Protein AF-0000000081008143 (afdb_homodimer)

pLDDT: mean 88.1, std 19.03, range [28.97, 98.81]

InterPro domains:
  IPR002902 Gnk2-homologous domain [PF01657] (38-130)
  IPR002902 Gnk2-homologous domain [PS51473] (28-132)
  IPR038408 Gnk2-homologous domain superfamily [G3DSA:3.30.430.20] (27-132)
  IPR051378 Cell-to-cell trafficking and antifungal protein [PTHR32080] (8-132)

Organism: Clitoria ternatea (NCBI:txid43366)

Structure (mmCIF, N/CA/C/O backbone):
data_AF-0000000081008143-model_v1
#
loop_
_entity.id
_entity.type
_entity.pdbx_description
1 polymer 'Gnk2-homologous domain-containing protein'
#
loop_
_atom_site.group_PDB
_atom_site.id
_atom_site.type_symbol
_atom_site.label_atom_id
_atom_site.label_alt_id
_atom_site.label_comp_id
_atom_site.label_asym_id
_atom_site.label_entity_id
_atom_site.label_seq_id
_atom_site.pdbx_PDB_ins_code
_atom_site.Cartn_x
_atom_site.Cartn_y
_atom_site.Cartn_z
_atom_site.occupancy
_atom_site.B_iso_or_equiv
_atom_site.auth_seq_id
_atom_site.auth_comp_id
_atom_site.auth_asym_id
_atom_site.auth_atom_id
_atom_site.pdbx_PDB_model_num
ATOM 1 N N . MET A 1 1 ? -28.672 -81.188 -9.961 1 29.55 1 MET A N 1
ATOM 2 C CA . MET A 1 1 ? -28.109 -80.375 -11.039 1 29.55 1 MET A CA 1
ATOM 3 C C . MET A 1 1 ? -28.375 -78.875 -10.781 1 29.55 1 MET A C 1
ATOM 5 O O . MET A 1 1 ? -29.391 -78.312 -11.234 1 29.55 1 MET A O 1
ATOM 9 N N . GLY A 1 2 ? -28.406 -78.438 -9.484 1 39.06 2 GLY A N 1
ATOM 10 C CA . GLY A 1 2 ? -28.656 -77.188 -8.805 1 39.06 2 GLY A CA 1
ATOM 11 C C . GLY A 1 2 ? -27.719 -76.062 -9.25 1 39.06 2 GLY A C 1
ATOM 12 O O . GLY A 1 2 ? -26.531 -76.125 -8.922 1 39.06 2 GLY A O 1
ATOM 13 N N . ILE A 1 3 ? -28.016 -75.562 -10.484 1 38.41 3 ILE A N 1
ATOM 14 C CA . ILE A 1 3 ? -27.297 -74.5 -11.227 1 38.41 3 ILE A CA 1
ATOM 15 C C . ILE A 1 3 ? -27.016 -73.312 -10.328 1 38.41 3 ILE A C 1
ATOM 17 O O . ILE A 1 3 ? -27.625 -73.188 -9.258 1 38.41 3 ILE A O 1
ATOM 21 N N . SER A 1 4 ? -26.891 -72 -11.016 1 41.66 4 SER A N 1
ATOM 22 C CA . SER A 1 4 ? -26.047 -70.875 -11.391 1 41.66 4 SER A CA 1
ATOM 23 C C . SER A 1 4 ? -26.391 -69.625 -10.602 1 41.66 4 SER A C 1
ATOM 25 O O . SER A 1 4 ? -27 -68.688 -11.141 1 41.66 4 SER A O 1
ATOM 27 N N . SER A 1 5 ? -27.156 -69.875 -9.492 1 51.81 5 SER A N 1
ATOM 28 C CA . SER A 1 5 ? -27.641 -68.562 -8.953 1 51.81 5 SER A CA 1
ATOM 29 C C . SER A 1 5 ? -26.484 -67.688 -8.547 1 51.81 5 SER A C 1
ATOM 31 O O . SER A 1 5 ? -26.688 -66.688 -7.898 1 51.81 5 SER A O 1
ATOM 33 N N . GLU A 1 6 ? -25.234 -68.25 -8.648 1 47.44 6 GLU A N 1
ATOM 34 C CA . GLU A 1 6 ? -24.141 -67.5 -8.016 1 47.44 6 GLU A CA 1
ATOM 35 C C . GLU A 1 6 ? -23.922 -66.188 -8.695 1 47.44 6 GLU A C 1
ATOM 37 O O . GLU A 1 6 ? -23.016 -65.438 -8.32 1 47.44 6 GLU A O 1
ATOM 42 N N . ILE A 1 7 ? -24.516 -66 -9.953 1 49.41 7 ILE A N 1
ATOM 43 C CA . ILE A 1 7 ? -23.891 -64.938 -10.703 1 49.41 7 ILE A CA 1
ATOM 44 C C . ILE A 1 7 ? -24.312 -63.594 -10.109 1 49.41 7 ILE A C 1
ATOM 46 O O . ILE A 1 7 ? -23.828 -62.531 -10.539 1 49.41 7 ILE A O 1
ATOM 50 N N . ALA A 1 8 ? -25.5 -63.562 -9.391 1 50.44 8 ALA A N 1
ATOM 51 C CA . ALA A 1 8 ? -25.969 -62.188 -9.297 1 50.44 8 ALA A CA 1
ATOM 52 C C . ALA A 1 8 ? -25.109 -61.344 -8.344 1 50.44 8 ALA A C 1
ATOM 54 O O . ALA A 1 8 ? -25.5 -60.25 -7.93 1 50.44 8 ALA A O 1
ATOM 55 N N . ALA A 1 9 ? -24.266 -62.031 -7.547 1 46.94 9 ALA A N 1
ATOM 56 C CA . ALA A 1 9 ? -23.734 -61.25 -6.422 1 46.94 9 ALA A CA 1
ATOM 57 C C . ALA A 1 9 ? -22.953 -60.031 -6.902 1 46.94 9 ALA A C 1
ATOM 59 O O . ALA A 1 9 ? -23.031 -58.969 -6.309 1 46.94 9 ALA A O 1
ATOM 60 N N . THR A 1 10 ? -21.922 -60.312 -7.719 1 50.12 10 THR A N 1
ATOM 61 C CA . THR A 1 10 ? -20.719 -59.5 -7.52 1 50.12 10 THR A CA 1
ATOM 62 C C . THR A 1 10 ? -20.891 -58.125 -8.141 1 50.12 10 THR A C 1
ATOM 64 O O . THR A 1 10 ? -19.922 -57.375 -8.234 1 50.12 10 THR A O 1
ATOM 67 N N . ALA A 1 11 ? -22.031 -57.844 -8.766 1 47.59 11 ALA A N 1
ATOM 68 C CA . ALA A 1 11 ? -21.875 -56.562 -9.445 1 47.59 11 ALA A CA 1
ATOM 69 C C . ALA A 1 11 ? -21.797 -55.406 -8.445 1 47.59 11 ALA A C 1
ATOM 71 O O . ALA A 1 11 ? -22.812 -54.781 -8.117 1 47.59 11 ALA A O 1
ATOM 72 N N . ILE A 1 12 ? -21.656 -55.688 -7.176 1 52 12 ILE A N 1
ATOM 73 C CA . ILE A 1 12 ? -21.547 -54.438 -6.438 1 52 12 ILE A CA 1
ATOM 74 C C . ILE A 1 12 ? -20.438 -53.562 -7.035 1 52 12 ILE A C 1
ATOM 76 O O . ILE A 1 12 ? -19.25 -53.875 -6.867 1 52 12 ILE A O 1
ATOM 80 N N . ALA A 1 13 ? -20.406 -53.375 -8.359 1 47.81 13 ALA A N 1
ATOM 81 C CA . ALA A 1 13 ? -19.469 -52.469 -9.031 1 47.81 13 ALA A CA 1
ATOM 82 C C . ALA A 1 13 ? -19.141 -51.281 -8.164 1 47.81 13 ALA A C 1
ATOM 84 O O . ALA A 1 13 ? -20 -50.75 -7.461 1 47.81 13 ALA A O 1
ATOM 85 N N . LEU A 1 14 ? -17.828 -50.969 -7.973 1 51.44 14 LEU A N 1
ATOM 86 C CA . LEU A 1 14 ? -16.969 -49.844 -7.586 1 51.44 14 LEU A CA 1
ATOM 87 C C . LEU A 1 14 ? -17.5 -48.531 -8.102 1 51.44 14 LEU A C 1
ATOM 89 O O . LEU A 1 14 ? -17.391 -48.219 -9.297 1 51.44 14 LEU A O 1
ATOM 93 N N . LEU A 1 15 ? -18.719 -48.219 -7.77 1 51 15 LEU A N 1
ATOM 94 C CA . LEU A 1 15 ? -18.922 -46.781 -7.926 1 51 15 LEU A CA 1
ATOM 95 C C . LEU A 1 15 ? -17.688 -46 -7.453 1 51 15 LEU A C 1
ATOM 97 O O . LEU A 1 15 ? -17.484 -45.844 -6.246 1 51 15 LEU A O 1
ATOM 101 N N . CYS A 1 16 ? -16.484 -46.25 -8.117 1 49.53 16 CYS A N 1
ATOM 102 C CA . CYS A 1 16 ? -15.406 -45.281 -7.945 1 49.53 16 CYS A CA 1
ATOM 103 C C . CYS A 1 16 ? -15.953 -43.875 -7.922 1 49.53 16 CYS A C 1
ATOM 105 O O . CYS A 1 16 ? -16.453 -43.375 -8.93 1 49.53 16 CYS A O 1
ATOM 107 N N . LEU A 1 17 ? -16.547 -43.469 -6.867 1 50.06 17 LEU A N 1
ATOM 108 C CA . LEU A 1 17 ? -16.672 -42.031 -6.609 1 50.06 17 LEU A CA 1
ATOM 109 C C . LEU A 1 17 ? -15.5 -41.25 -7.203 1 50.06 17 LEU A C 1
ATOM 111 O O . LEU A 1 17 ? -14.414 -41.25 -6.621 1 50.06 17 LEU A O 1
ATOM 115 N N . TRP A 1 18 ? -15.297 -41.219 -8.5 1 52.12 18 TRP A N 1
ATOM 116 C CA . TRP A 1 18 ? -14.508 -40.125 -9.008 1 52.12 18 TRP A CA 1
ATOM 117 C C . TRP A 1 18 ? -14.789 -38.844 -8.211 1 52.12 18 TRP A C 1
ATOM 119 O O . TRP A 1 18 ? -15.766 -38.156 -8.469 1 52.12 18 TRP A O 1
ATOM 129 N N . SER A 1 19 ? -14.656 -38.875 -6.918 1 50.22 19 SER A N 1
ATOM 130 C CA . SER A 1 19 ? -14.578 -37.562 -6.289 1 50.22 19 SER A CA 1
ATOM 131 C C . SER A 1 19 ? -13.664 -36.656 -7.07 1 50.22 19 SER A C 1
ATOM 133 O O . SER A 1 19 ? -12.438 -36.75 -6.969 1 50.22 19 SER A O 1
ATOM 135 N N . GLY A 1 20 ? -13.961 -36.312 -8.266 1 47.75 20 GLY A N 1
ATOM 136 C CA . GLY A 1 20 ? -13.242 -35.156 -8.789 1 47.75 20 GLY A CA 1
ATOM 137 C C . GLY A 1 20 ? -12.828 -34.188 -7.715 1 47.75 20 GLY A C 1
ATOM 138 O O . GLY A 1 20 ? -13.672 -33.531 -7.09 1 47.75 20 GLY A O 1
ATOM 139 N N . VAL A 1 21 ? -11.844 -34.438 -6.934 1 49.88 21 VAL A N 1
ATOM 140 C CA . VAL A 1 21 ? -11.258 -33.281 -6.262 1 49.88 21 VAL A CA 1
ATOM 141 C C . VAL A 1 21 ? -11.375 -32.031 -7.156 1 49.88 21 VAL A C 1
ATOM 143 O O . VAL A 1 21 ? -10.773 -31.984 -8.227 1 49.88 21 VAL A O 1
ATOM 146 N N . ALA A 1 22 ? -12.531 -31.469 -7.398 1 48.94 22 ALA A N 1
ATOM 147 C CA . ALA A 1 22 ? -12.602 -30.172 -8.055 1 48.94 22 ALA A CA 1
ATOM 148 C C . ALA A 1 22 ? -11.383 -29.312 -7.699 1 48.94 22 ALA A C 1
ATOM 150 O O . ALA A 1 22 ? -11.172 -28.984 -6.531 1 48.94 22 ALA A O 1
ATOM 151 N N . ASP A 1 23 ? -10.18 -29.531 -8.234 1 55.72 23 ASP A N 1
ATOM 152 C CA . ASP A 1 23 ? -9.055 -28.609 -8.094 1 55.72 23 ASP A CA 1
ATOM 153 C C . ASP A 1 23 ? -9.539 -27.156 -8.086 1 55.72 23 ASP A C 1
ATOM 155 O O . ASP A 1 23 ? -9.961 -26.641 -9.125 1 55.72 23 ASP A O 1
ATOM 159 N N . SER A 1 24 ? -10.141 -26.703 -7.023 1 67.06 24 SER A N 1
ATOM 160 C CA . SER A 1 24 ? -10.617 -25.328 -6.941 1 67.06 24 SER A CA 1
ATOM 161 C C . SER A 1 24 ? -9.57 -24.344 -7.441 1 67.06 24 SER A C 1
ATOM 163 O O . SER A 1 24 ? -8.422 -24.359 -6.984 1 67.06 24 SER A O 1
ATOM 165 N N . VAL A 1 25 ? -9.633 -23.875 -8.734 1 88.38 25 VAL A N 1
ATOM 166 C CA . VAL A 1 25 ? -8.828 -22.797 -9.32 1 88.38 25 VAL A CA 1
ATOM 167 C C . VAL A 1 25 ? -8.867 -21.578 -8.406 1 88.38 25 VAL A C 1
ATOM 169 O O . VAL A 1 25 ? -9.938 -21.172 -7.945 1 88.38 25 VAL A O 1
ATOM 172 N N . PRO A 1 26 ? -7.617 -21.141 -8.039 1 94.88 26 PRO A N 1
ATOM 173 C CA . PRO A 1 26 ? -7.625 -19.953 -7.176 1 94.88 26 PRO A CA 1
ATOM 174 C C . PRO A 1 26 ? -8.352 -18.766 -7.809 1 94.88 26 PRO A C 1
ATOM 176 O O . PRO A 1 26 ? -8.336 -18.609 -9.031 1 94.88 26 PRO A O 1
ATOM 179 N N . ASN A 1 27 ? -9.086 -17.969 -7.012 1 97 27 ASN A N 1
ATOM 180 C CA . ASN A 1 27 ? -9.719 -16.719 -7.449 1 97 27 ASN A CA 1
ATOM 181 C C . ASN A 1 27 ? -8.695 -15.617 -7.648 1 97 27 ASN A C 1
ATOM 183 O O . ASN A 1 27 ? -8.188 -15.047 -6.676 1 97 27 ASN A O 1
ATOM 187 N N . THR A 1 28 ? -8.391 -15.273 -8.938 1 97.25 28 THR A N 1
ATOM 188 C CA . THR A 1 28 ? -7.344 -14.312 -9.25 1 97.25 28 THR A CA 1
ATOM 189 C C . THR A 1 28 ? -7.945 -12.969 -9.664 1 97.25 28 THR A C 1
ATOM 191 O O . THR A 1 28 ? -7.32 -12.203 -10.398 1 97.25 28 THR A O 1
ATOM 194 N N . LYS A 1 29 ? -9.18 -12.773 -9.188 1 96.25 29 LYS A N 1
ATOM 195 C CA . LYS A 1 29 ? -9.758 -11.445 -9.414 1 96.25 29 LYS A CA 1
ATOM 196 C C . LYS A 1 29 ? -8.898 -10.359 -8.781 1 96.25 29 LYS A C 1
ATOM 198 O O . LYS A 1 29 ? -8.578 -10.43 -7.59 1 96.25 29 LYS A O 1
ATOM 203 N N . ILE A 1 30 ? -8.594 -9.359 -9.609 1 95.81 30 ILE A N 1
ATOM 204 C CA . ILE A 1 30 ? -7.75 -8.273 -9.141 1 95.81 30 ILE A CA 1
ATOM 205 C C . ILE A 1 30 ? -8.562 -7.336 -8.242 1 95.81 30 ILE A C 1
ATOM 207 O O . ILE A 1 30 ? -9.633 -6.863 -8.641 1 95.81 30 ILE A O 1
ATOM 211 N N . THR A 1 31 ? -8.086 -7.098 -7.059 1 95.5 31 THR A N 1
ATOM 212 C CA . THR A 1 31 ? -8.711 -6.152 -6.141 1 95.5 31 THR A CA 1
ATOM 213 C C . THR A 1 31 ? -8.039 -4.785 -6.227 1 95.5 31 THR A C 1
ATOM 215 O O . THR A 1 31 ? -8.711 -3.768 -6.398 1 95.5 31 THR A O 1
ATOM 218 N N . THR A 1 32 ? -6.766 -4.734 -6.102 1 96.19 32 THR A N 1
ATOM 219 C CA . THR A 1 32 ? -6.051 -3.465 -6.16 1 96.19 32 THR A CA 1
ATOM 220 C C . THR A 1 32 ? -4.613 -3.672 -6.625 1 96.19 32 THR A C 1
ATOM 222 O O . THR A 1 32 ? -4.008 -4.711 -6.352 1 96.19 32 THR A O 1
ATOM 225 N N . VAL A 1 33 ? -4.109 -2.701 -7.418 1 98.25 33 VAL A N 1
ATOM 226 C CA . VAL A 1 33 ? -2.695 -2.602 -7.758 1 98.25 33 VAL A CA 1
ATOM 227 C C . VAL A 1 33 ? -2.186 -1.197 -7.441 1 98.25 33 VAL A C 1
ATOM 229 O O . VAL A 1 33 ? -2.768 -0.205 -7.887 1 98.25 33 VAL A O 1
ATOM 232 N N . LEU A 1 34 ? -1.177 -1.136 -6.648 1 98.44 34 LEU A N 1
ATOM 233 C CA . LEU A 1 34 ? -0.55 0.121 -6.25 1 98.44 34 LEU A CA 1
ATOM 234 C C . LEU A 1 34 ? 0.886 0.196 -6.758 1 98.44 34 LEU A C 1
ATOM 236 O O . LEU A 1 34 ? 1.657 -0.752 -6.594 1 98.44 34 LEU A O 1
ATOM 240 N N . CYS A 1 35 ? 1.228 1.368 -7.344 1 98.81 35 CYS A N 1
ATOM 241 C CA . CYS A 1 35 ? 2.578 1.592 -7.848 1 98.81 35 CYS A CA 1
ATOM 242 C C . CYS A 1 35 ? 3.264 2.723 -7.09 1 98.81 35 CYS A C 1
ATOM 244 O O . CYS A 1 35 ? 2.684 3.795 -6.91 1 98.81 35 CYS A O 1
ATOM 246 N N . ASN A 1 36 ? 4.445 2.396 -6.648 1 98.56 36 ASN A N 1
ATOM 247 C CA . ASN A 1 36 ? 5.281 3.488 -6.16 1 98.56 36 ASN A CA 1
ATOM 248 C C . ASN A 1 36 ? 5.594 4.496 -7.266 1 98.56 36 ASN A C 1
ATOM 250 O O . ASN A 1 36 ? 5.848 4.109 -8.406 1 98.56 36 ASN A O 1
ATOM 254 N N . VAL A 1 37 ? 5.648 5.742 -6.879 1 97.62 37 VAL A N 1
ATOM 255 C CA . VAL A 1 37 ? 5.875 6.766 -7.895 1 97.62 37 VAL A CA 1
ATOM 256 C C . VAL A 1 37 ? 7.348 6.762 -8.305 1 97.62 37 VAL A C 1
ATOM 258 O O . VAL A 1 37 ? 7.691 7.242 -9.391 1 97.62 37 VAL A O 1
ATOM 261 N N . GLY A 1 38 ? 8.219 6.297 -7.434 1 96.75 38 GLY A N 1
ATOM 262 C CA . GLY A 1 38 ? 9.633 6.203 -7.762 1 96.75 38 GLY A CA 1
ATOM 263 C C . GLY A 1 38 ? 9.938 5.184 -8.844 1 96.75 38 GLY A C 1
ATOM 264 O O . GLY A 1 38 ? 9.289 4.137 -8.906 1 96.75 38 GLY A O 1
ATOM 265 N N . ILE A 1 39 ? 10.977 5.508 -9.727 1 97.12 39 ILE A N 1
ATOM 266 C CA . ILE A 1 39 ? 11.359 4.637 -10.836 1 97.12 39 ILE A CA 1
ATOM 267 C C . ILE A 1 39 ? 12.828 4.254 -10.711 1 97.12 39 ILE A C 1
ATOM 269 O O . ILE A 1 39 ? 13.641 5.039 -10.211 1 97.12 39 ILE A O 1
ATOM 273 N N . TYR A 1 40 ? 13.094 3.049 -11.117 1 96.5 40 TYR A N 1
ATOM 274 C CA . TYR A 1 40 ? 14.492 2.684 -11.305 1 96.5 40 TYR A CA 1
ATOM 275 C C . TYR A 1 40 ? 14.836 2.584 -12.789 1 96.5 40 TYR A C 1
ATOM 277 O O . TYR A 1 40 ? 13.961 2.316 -13.617 1 96.5 40 TYR A O 1
ATOM 285 N N . THR A 1 41 ? 16.078 2.846 -13.047 1 94.62 41 THR A N 1
ATOM 286 C CA . THR A 1 41 ? 16.484 2.914 -14.445 1 94.62 41 THR A CA 1
ATOM 287 C C . THR A 1 41 ? 17.219 1.644 -14.859 1 94.62 41 THR A C 1
ATOM 289 O O . THR A 1 41 ? 17.609 0.84 -14.008 1 94.62 41 THR A O 1
ATOM 292 N N . SER A 1 42 ? 17.297 1.443 -16.203 1 91 42 SER A N 1
ATOM 293 C CA . SER A 1 42 ? 18.047 0.314 -16.75 1 91 42 SER A CA 1
ATOM 294 C C . SER A 1 42 ? 19.453 0.257 -16.156 1 91 42 SER A C 1
ATOM 296 O O . SER A 1 42 ? 20.125 1.285 -16.047 1 91 42 SER A O 1
ATOM 298 N N . GLY A 1 43 ? 19.922 -0.86 -15.805 1 92.12 43 GLY A N 1
ATOM 299 C CA . GLY A 1 43 ? 21.25 -1.037 -15.25 1 92.12 43 GLY A CA 1
ATOM 300 C C . GLY A 1 43 ? 21.312 -0.789 -13.758 1 92.12 43 GLY A C 1
ATOM 301 O O . GLY A 1 43 ? 22.344 -1.021 -13.125 1 92.12 43 GLY A O 1
ATOM 302 N N . ASP A 1 44 ? 20.234 -0.306 -13.188 1 95.56 44 ASP A N 1
ATOM 303 C CA . ASP A 1 44 ? 20.172 -0.082 -11.742 1 95.56 44 ASP A CA 1
ATOM 304 C C . ASP A 1 44 ? 20.297 -1.395 -10.977 1 95.56 44 ASP A C 1
ATOM 306 O O . ASP A 1 44 ? 19.578 -2.355 -11.242 1 95.56 44 ASP A O 1
ATOM 310 N N . PRO A 1 45 ? 21.219 -1.444 -10 1 96.44 45 PRO A N 1
ATOM 311 C CA . PRO A 1 45 ? 21.391 -2.676 -9.227 1 96.44 45 PRO A CA 1
ATOM 312 C C . PRO A 1 45 ? 20.125 -3.115 -8.516 1 96.44 45 PRO A C 1
ATOM 314 O O . PRO A 1 45 ? 19.953 -4.297 -8.203 1 96.44 45 PRO A O 1
ATOM 317 N N . PHE A 1 46 ? 19.266 -2.223 -8.336 1 97.94 46 PHE A N 1
ATOM 318 C CA . PHE A 1 46 ? 18 -2.553 -7.691 1 97.94 46 PHE A CA 1
ATOM 319 C C . PHE A 1 46 ? 17.25 -3.605 -8.492 1 97.94 46 PHE A C 1
ATOM 321 O O . PHE A 1 46 ? 16.578 -4.473 -7.918 1 97.94 46 PHE A O 1
ATOM 328 N N . ALA A 1 47 ? 17.344 -3.586 -9.742 1 97.31 47 ALA A N 1
ATOM 329 C CA . ALA A 1 47 ? 16.625 -4.52 -10.609 1 97.31 47 ALA A CA 1
ATOM 330 C C . ALA A 1 47 ? 17.031 -5.961 -10.312 1 97.31 47 ALA A C 1
ATOM 332 O O . ALA A 1 47 ? 16.188 -6.863 -10.344 1 97.31 47 ALA A O 1
ATOM 333 N N . VAL A 1 48 ? 18.281 -6.164 -10.023 1 96.69 48 VAL A N 1
ATOM 334 C CA . VAL A 1 48 ? 18.766 -7.496 -9.688 1 96.69 48 VAL A CA 1
ATOM 335 C C . VAL A 1 48 ? 18.188 -7.945 -8.352 1 96.69 48 VAL A C 1
ATOM 337 O O . VAL A 1 48 ? 17.703 -9.07 -8.227 1 96.69 48 VAL A O 1
ATOM 340 N N . SER A 1 49 ? 18.172 -7.066 -7.383 1 98.19 49 SER A N 1
ATOM 341 C CA . SER A 1 49 ? 17.609 -7.348 -6.066 1 98.19 49 SER A CA 1
ATOM 342 C C . SER A 1 49 ? 16.109 -7.652 -6.168 1 98.19 49 SER A C 1
ATOM 344 O O . SER A 1 49 ? 15.617 -8.578 -5.523 1 98.19 49 SER A O 1
ATOM 346 N N . LEU A 1 50 ? 15.469 -6.895 -6.98 1 98.38 50 LEU A N 1
ATOM 347 C CA . LEU A 1 50 ? 14.039 -7.066 -7.184 1 98.38 50 LEU A CA 1
ATOM 348 C C . LEU A 1 50 ? 13.727 -8.438 -7.773 1 98.38 50 LEU A C 1
ATOM 350 O O . LEU A 1 50 ? 12.828 -9.133 -7.305 1 98.38 50 LEU A O 1
ATOM 354 N N . SER A 1 51 ? 14.438 -8.844 -8.797 1 97.25 51 SER A N 1
ATOM 355 C CA . SER A 1 51 ? 14.234 -10.148 -9.422 1 97.25 51 SER A CA 1
ATOM 356 C C . SER A 1 51 ? 14.406 -11.273 -8.406 1 97.25 51 SER A C 1
ATOM 358 O O . SER A 1 51 ? 13.625 -12.227 -8.391 1 97.25 51 SER A O 1
ATOM 360 N N . TYR A 1 52 ? 15.398 -11.125 -7.598 1 97.69 52 TYR A N 1
ATOM 361 C CA . TYR A 1 52 ? 15.648 -12.125 -6.566 1 97.69 52 TYR A CA 1
ATOM 362 C C . TYR A 1 52 ? 14.469 -12.234 -5.609 1 97.69 52 TYR A C 1
ATOM 364 O O . TYR A 1 52 ? 13.938 -13.32 -5.383 1 97.69 52 TYR A O 1
ATOM 372 N N . VAL A 1 53 ? 14.016 -11.125 -5.023 1 98.62 53 VAL A N 1
ATOM 373 C CA . VAL A 1 53 ? 13 -11.094 -3.98 1 98.62 53 VAL A CA 1
ATOM 374 C C . VAL A 1 53 ? 11.672 -11.617 -4.535 1 98.62 53 VAL A C 1
ATOM 376 O O . VAL A 1 53 ? 11.023 -12.453 -3.904 1 98.62 53 VAL A O 1
ATOM 379 N N . VAL A 1 54 ? 11.281 -11.172 -5.688 1 98.62 54 VAL A N 1
ATOM 380 C CA . VAL A 1 54 ? 9.977 -11.539 -6.23 1 98.62 54 VAL A CA 1
ATOM 381 C C . VAL A 1 54 ? 9.992 -13.008 -6.656 1 98.62 54 VAL A C 1
ATOM 383 O O . VAL A 1 54 ? 9 -13.719 -6.492 1 98.62 54 VAL A O 1
ATOM 386 N N . GLY A 1 55 ? 11.094 -13.469 -7.211 1 97.81 55 GLY A N 1
ATOM 387 C CA . GLY A 1 55 ? 11.227 -14.883 -7.523 1 97.81 55 GLY A CA 1
ATOM 388 C C . GLY A 1 55 ? 11.07 -15.773 -6.309 1 97.81 55 GLY A C 1
ATOM 389 O O . GLY A 1 55 ? 10.367 -16.781 -6.363 1 97.81 55 GLY A O 1
ATOM 390 N N . GLU A 1 56 ? 11.664 -15.359 -5.227 1 98.25 56 GLU A N 1
ATOM 391 C CA . GLU A 1 56 ? 11.602 -16.156 -4 1 98.25 56 GLU A CA 1
ATOM 392 C C . GLU A 1 56 ? 10.195 -16.125 -3.4 1 98.25 56 GLU A C 1
ATOM 394 O O . GLU A 1 56 ? 9.742 -17.109 -2.818 1 98.25 56 GLU A O 1
ATOM 399 N N . LEU A 1 57 ? 9.508 -15 -3.51 1 98.81 57 LEU A N 1
ATOM 400 C CA . LEU A 1 57 ? 8.148 -14.922 -2.982 1 98.81 57 LEU A CA 1
ATOM 401 C C . LEU A 1 57 ? 7.25 -15.961 -3.643 1 98.81 57 LEU A C 1
ATOM 403 O O . LEU A 1 57 ? 6.461 -16.625 -2.965 1 98.81 57 LEU A O 1
ATOM 407 N N . GLU A 1 58 ? 7.418 -16.109 -4.914 1 98 58 GLU A N 1
ATOM 408 C CA . GLU A 1 58 ? 6.562 -17.031 -5.66 1 98 58 GLU A CA 1
ATOM 409 C C . GLU A 1 58 ? 6.852 -18.484 -5.285 1 98 58 GLU A C 1
ATOM 411 O O . GLU A 1 58 ? 5.941 -19.312 -5.246 1 98 58 GLU A O 1
ATOM 416 N N . THR A 1 59 ? 8.047 -18.797 -4.957 1 97.19 59 THR A N 1
ATOM 417 C CA . THR A 1 59 ? 8.43 -20.188 -4.75 1 97.19 59 THR A CA 1
ATOM 418 C C . THR A 1 59 ? 8.344 -20.562 -3.273 1 97.19 59 THR A C 1
ATOM 420 O O . THR A 1 59 ? 8.039 -21.703 -2.934 1 97.19 59 THR A O 1
ATOM 423 N N . GLN A 1 60 ? 8.57 -19.609 -2.34 1 98.69 60 GLN A N 1
ATOM 424 C CA . GLN A 1 60 ? 8.719 -19.938 -0.926 1 98.69 60 GLN A CA 1
ATOM 425 C C . GLN A 1 60 ? 7.41 -19.719 -0.169 1 98.69 60 GLN A C 1
ATOM 427 O O . GLN A 1 60 ? 7.125 -20.422 0.802 1 98.69 60 GLN A O 1
ATOM 432 N N . THR A 1 61 ? 6.59 -18.828 -0.607 1 98.81 61 THR A N 1
ATOM 433 C CA . THR A 1 61 ? 5.371 -18.516 0.123 1 98.81 61 THR A CA 1
ATOM 434 C C . THR A 1 61 ? 4.477 -19.75 0.255 1 98.81 61 THR A C 1
ATOM 436 O O . THR A 1 61 ? 3.988 -20.047 1.345 1 98.81 61 THR A O 1
ATOM 439 N N . PRO A 1 62 ? 4.352 -20.547 -0.809 1 98.38 62 PRO A N 1
ATOM 440 C CA . PRO A 1 62 ? 3.441 -21.688 -0.734 1 98.38 62 PRO A CA 1
ATOM 441 C C . PRO A 1 62 ? 3.896 -22.734 0.281 1 98.38 62 PRO A C 1
ATOM 443 O O . PRO A 1 62 ? 3.09 -23.547 0.734 1 98.38 62 PRO A O 1
ATOM 446 N N . THR A 1 63 ? 5.078 -22.719 0.636 1 97.88 63 THR A N 1
ATOM 447 C CA . THR A 1 63 ? 5.582 -23.75 1.544 1 97.88 63 THR A CA 1
ATOM 448 C C . THR A 1 63 ? 5.824 -23.156 2.934 1 97.88 63 THR A C 1
ATOM 450 O O . THR A 1 63 ? 6.25 -23.875 3.846 1 97.88 63 THR A O 1
ATOM 453 N N . HIS A 1 64 ? 5.621 -21.906 3.088 1 97.94 64 HIS A N 1
ATOM 454 C CA . HIS A 1 64 ? 5.859 -21.234 4.367 1 97.94 64 HIS A CA 1
ATOM 455 C C . HIS A 1 64 ? 4.645 -21.359 5.281 1 97.94 64 HIS A C 1
ATOM 457 O O . HIS A 1 64 ? 3.51 -21.469 4.805 1 97.94 64 HIS A O 1
ATOM 463 N N . LYS A 1 65 ? 4.848 -21.266 6.547 1 96.31 65 LYS A N 1
ATOM 464 C CA . LYS A 1 65 ? 3.771 -21.328 7.531 1 96.31 65 LYS A CA 1
ATOM 465 C C . LYS A 1 65 ? 2.725 -20.25 7.258 1 96.31 65 LYS A C 1
ATOM 467 O O . LYS A 1 65 ? 3.066 -19.078 7.023 1 96.31 65 LYS A O 1
ATOM 472 N N . ASN A 1 66 ? 1.462 -20.672 7.109 1 97.31 66 ASN A N 1
ATOM 473 C CA . ASN A 1 66 ? 0.306 -19.797 6.953 1 97.31 66 ASN A CA 1
ATOM 474 C C . ASN A 1 66 ? 0.332 -19.062 5.613 1 97.31 66 ASN A C 1
ATOM 476 O O . ASN A 1 66 ? -0.323 -18.031 5.453 1 97.31 66 ASN A O 1
ATOM 480 N N . TYR A 1 67 ? 1.167 -19.453 4.684 1 98.38 67 TYR A N 1
ATOM 481 C CA . TYR A 1 67 ? 1.265 -18.828 3.367 1 98.38 67 TYR A CA 1
ATOM 482 C C . TYR A 1 67 ? 1.594 -17.344 3.492 1 98.38 67 TYR A C 1
ATOM 484 O O . TYR A 1 67 ? 1.024 -16.516 2.781 1 98.38 67 TYR A O 1
ATOM 492 N N . ASP A 1 68 ? 2.453 -17.062 4.465 1 98.56 68 ASP A N 1
ATOM 493 C CA . ASP A 1 68 ? 2.885 -15.703 4.762 1 98.56 68 ASP A CA 1
ATOM 494 C C . ASP A 1 68 ? 4.406 -15.609 4.809 1 98.56 68 ASP A C 1
ATOM 496 O O . ASP A 1 68 ? 5.035 -16.078 5.766 1 98.56 68 ASP A O 1
ATOM 500 N N . TYR A 1 69 ? 4.977 -14.945 3.756 1 98.62 69 TYR A N 1
ATOM 501 C CA . TYR A 1 69 ? 6.426 -15 3.613 1 98.62 69 TYR A CA 1
ATOM 502 C C . TYR A 1 69 ? 7.008 -13.625 3.342 1 98.62 69 TYR A C 1
ATOM 504 O O . TYR A 1 69 ? 6.512 -12.891 2.48 1 98.62 69 TYR A O 1
ATOM 512 N N . TYR A 1 70 ? 7.973 -13.242 4.148 1 98.5 70 TYR A N 1
ATOM 513 C CA . TYR A 1 70 ? 8.773 -12.031 3.986 1 98.5 70 TYR A CA 1
ATOM 514 C C . TYR A 1 70 ? 10.203 -12.367 3.6 1 98.5 70 TYR A C 1
ATOM 516 O O . TYR A 1 70 ? 10.766 -13.359 4.078 1 98.5 70 TYR A O 1
ATOM 524 N N . ASN A 1 71 ? 10.773 -11.461 2.668 1 98.19 71 ASN A N 1
ATOM 525 C CA . ASN A 1 71 ? 12.195 -11.648 2.398 1 98.19 71 ASN A CA 1
ATOM 526 C C . ASN A 1 71 ? 12.875 -10.328 2.07 1 98.19 71 ASN A C 1
ATOM 528 O O . ASN A 1 71 ? 12.219 -9.289 1.974 1 98.19 71 ASN A O 1
ATOM 532 N N . ILE A 1 72 ? 14.227 -10.367 2.104 1 98.06 72 ILE A N 1
ATOM 533 C CA . ILE A 1 72 ? 15.109 -9.266 1.734 1 98.06 72 ILE A CA 1
ATOM 534 C C . ILE A 1 72 ? 16.219 -9.773 0.82 1 98.06 72 ILE A C 1
ATOM 536 O O . ILE A 1 72 ? 16.75 -10.867 1.027 1 98.06 72 ILE A O 1
ATOM 540 N N . SER A 1 73 ? 16.531 -8.969 -0.2 1 98.06 73 SER A N 1
ATOM 541 C CA . SER A 1 73 ? 17.609 -9.383 -1.082 1 98.06 73 SER A CA 1
ATOM 542 C C . SER A 1 73 ? 18.938 -9.438 -0.335 1 98.06 73 SER A C 1
ATOM 544 O O . SER A 1 73 ? 19.172 -8.648 0.588 1 98.06 73 SER A O 1
ATOM 546 N N . PRO A 1 74 ? 19.781 -10.359 -0.771 1 96.19 74 PRO A N 1
ATOM 547 C CA . PRO A 1 74 ? 21.062 -10.492 -0.074 1 96.19 74 PRO A CA 1
ATOM 548 C C . PRO A 1 74 ? 22.141 -9.555 -0.626 1 96.19 74 PRO A C 1
ATOM 550 O O . PRO A 1 74 ? 23.312 -9.641 -0.235 1 96.19 74 PRO A O 1
ATOM 553 N N . TYR A 1 75 ? 21.797 -8.609 -1.468 1 93.44 75 TYR A N 1
ATOM 554 C CA . TYR A 1 75 ? 22.781 -7.77 -2.145 1 93.44 75 TYR A CA 1
ATOM 555 C C . TYR A 1 75 ? 22.953 -6.438 -1.424 1 93.44 75 TYR A C 1
ATOM 557 O O . TYR A 1 75 ? 22.047 -5.602 -1.426 1 93.44 75 TYR A O 1
ATOM 565 N N . PRO A 1 76 ? 24.094 -6.141 -0.953 1 88.56 76 PRO A N 1
ATOM 566 C CA . PRO A 1 76 ? 24.281 -4.996 -0.058 1 88.56 76 PRO A CA 1
ATOM 567 C C . PRO A 1 76 ? 24.234 -3.658 -0.789 1 88.56 76 PRO A C 1
ATOM 569 O O . PRO A 1 76 ? 24.047 -2.615 -0.159 1 88.56 76 PRO A O 1
ATOM 572 N N . ASN A 1 77 ? 24.359 -3.59 -2.057 1 89.69 77 ASN A N 1
ATOM 573 C CA . ASN A 1 77 ? 24.406 -2.312 -2.76 1 89.69 77 ASN A CA 1
ATOM 574 C C . ASN A 1 77 ? 23 -1.819 -3.123 1 89.69 77 ASN A C 1
ATOM 576 O O . ASN A 1 77 ? 22.828 -0.664 -3.516 1 89.69 77 ASN A O 1
ATOM 580 N N . ALA A 1 78 ? 22.047 -2.6 -3.039 1 94 78 ALA A N 1
ATOM 581 C CA . ALA A 1 78 ? 20.672 -2.225 -3.352 1 94 78 ALA A CA 1
ATOM 582 C C . ALA A 1 78 ? 19.672 -3.238 -2.777 1 94 78 ALA A C 1
ATOM 584 O O . ALA A 1 78 ? 19.422 -4.281 -3.385 1 94 78 ALA A O 1
ATOM 585 N N . PHE A 1 79 ? 19.062 -2.854 -1.773 1 95.81 79 PHE A N 1
ATOM 586 C CA . PHE A 1 79 ? 18.141 -3.797 -1.14 1 95.81 79 PHE A CA 1
ATOM 587 C C . PHE A 1 79 ? 16.766 -3.732 -1.787 1 95.81 79 PHE A C 1
ATOM 589 O O . PHE A 1 79 ? 16.375 -2.693 -2.32 1 95.81 79 PHE A O 1
ATOM 596 N N . ALA A 1 80 ? 16.141 -4.809 -1.78 1 98.31 80 ALA A N 1
ATOM 597 C CA . ALA A 1 80 ? 14.711 -4.934 -2.029 1 98.31 80 ALA A CA 1
ATOM 598 C C . ALA A 1 80 ? 14.039 -5.754 -0.935 1 98.31 80 ALA A C 1
ATOM 600 O O . ALA A 1 80 ? 14.594 -6.738 -0.45 1 98.31 80 ALA A O 1
ATOM 601 N N . TYR A 1 81 ? 12.891 -5.344 -0.582 1 98.44 81 TYR A N 1
ATOM 602 C CA . TYR A 1 81 ? 12.047 -6.012 0.406 1 98.44 81 TYR A CA 1
ATOM 603 C C . TYR A 1 81 ? 10.805 -6.605 -0.247 1 98.44 81 TYR A C 1
ATOM 605 O O . TYR A 1 81 ? 10.195 -5.98 -1.115 1 98.44 81 TYR A O 1
ATOM 613 N N . GLY A 1 82 ? 10.477 -7.801 0.178 1 98.69 82 GLY A N 1
ATOM 614 C CA . GLY A 1 82 ? 9.328 -8.477 -0.417 1 98.69 82 GLY A CA 1
ATOM 615 C C . GLY A 1 82 ? 8.414 -9.117 0.608 1 98.69 82 GLY A C 1
ATOM 616 O O . GLY A 1 82 ? 8.859 -9.484 1.696 1 98.69 82 GLY A O 1
ATOM 617 N N . HIS A 1 83 ? 7.098 -9.227 0.256 1 98.62 83 HIS A N 1
ATOM 618 C CA . HIS A 1 83 ? 6.086 -9.906 1.057 1 98.62 83 HIS A CA 1
ATOM 619 C C . HIS A 1 83 ? 5.004 -10.516 0.173 1 98.62 83 HIS A C 1
ATOM 621 O O . HIS A 1 83 ?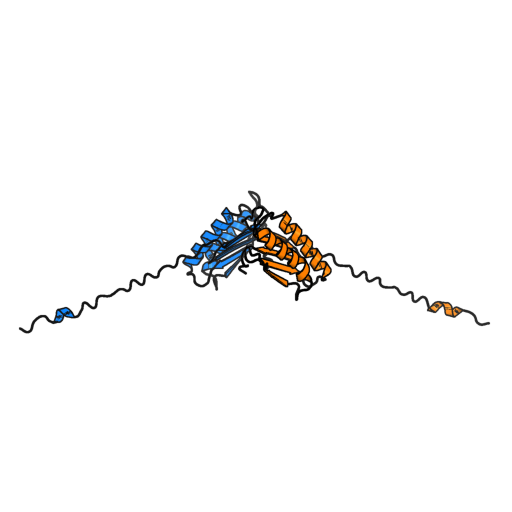 4.562 -9.891 -0.795 1 98.62 83 HIS A O 1
ATOM 627 N N . ALA A 1 84 ? 4.637 -11.703 0.484 1 98.81 84 ALA A N 1
ATOM 628 C CA . ALA A 1 84 ? 3.527 -12.352 -0.217 1 98.81 84 ALA A CA 1
ATOM 629 C C . ALA A 1 84 ? 2.701 -13.211 0.738 1 98.81 84 ALA A C 1
ATOM 631 O O . ALA A 1 84 ? 3.219 -13.711 1.735 1 98.81 84 ALA A O 1
ATOM 632 N N . THR A 1 85 ? 1.441 -13.297 0.412 1 98.56 85 THR A N 1
ATOM 633 C CA . THR A 1 85 ? 0.502 -14.109 1.182 1 98.56 85 THR A CA 1
ATOM 634 C C . THR A 1 85 ? -0.508 -14.781 0.26 1 98.56 85 THR A C 1
ATOM 636 O O . THR A 1 85 ? -0.778 -14.297 -0.839 1 98.56 85 THR A O 1
ATOM 639 N N . CYS A 1 86 ? -0.994 -15.852 0.725 1 98.56 86 CYS A N 1
ATOM 640 C CA . CYS A 1 86 ? -2.117 -16.531 0.092 1 98.56 86 CYS A CA 1
ATOM 641 C C . CYS A 1 86 ? -3.211 -16.844 1.109 1 98.56 86 CYS A C 1
ATOM 643 O O . CYS A 1 86 ? -2.943 -16.906 2.311 1 98.56 86 CYS A O 1
ATOM 645 N N . ASN A 1 87 ? -4.391 -16.922 0.553 1 97.62 87 ASN A N 1
ATOM 646 C CA . ASN A 1 87 ? -5.48 -17.469 1.351 1 97.62 87 ASN A CA 1
ATOM 647 C C . ASN A 1 87 ? -5.152 -18.875 1.848 1 97.62 87 ASN A C 1
ATOM 649 O O . ASN A 1 87 ? -4.688 -19.719 1.077 1 97.62 87 ASN A O 1
ATOM 653 N N . LEU A 1 88 ? -5.477 -19.188 3.064 1 96.94 88 LEU A N 1
ATOM 654 C CA . LEU A 1 88 ? -5.047 -20.422 3.719 1 96.94 88 LEU A CA 1
ATOM 655 C C . LEU A 1 88 ? -5.848 -21.609 3.207 1 96.94 88 LEU A C 1
ATOM 657 O O . LEU A 1 88 ? -5.461 -22.766 3.424 1 96.94 88 LEU A O 1
ATOM 661 N N . ASN A 1 89 ? -6.918 -21.328 2.541 1 96.5 89 ASN A N 1
ATOM 662 C CA . ASN A 1 89 ? -7.758 -22.406 2.031 1 96.5 89 ASN A CA 1
ATOM 663 C C . ASN A 1 89 ? -7.211 -22.969 0.724 1 96.5 89 ASN A C 1
ATOM 665 O O . ASN A 1 89 ? -7.727 -23.969 0.208 1 96.5 89 ASN A O 1
ATOM 669 N N . LEU A 1 90 ? -6.176 -22.406 0.205 1 97.5 90 LEU A N 1
ATOM 670 C CA . LEU A 1 90 ? -5.586 -22.875 -1.048 1 97.5 90 LEU A CA 1
ATOM 671 C C . LEU A 1 90 ? -4.637 -24.031 -0.804 1 97.5 90 LEU A C 1
ATOM 673 O O . LEU A 1 90 ? -4.059 -24.156 0.28 1 97.5 90 LEU A O 1
ATOM 677 N N . THR A 1 91 ? -4.492 -24.797 -1.835 1 96.62 91 THR A N 1
ATOM 678 C CA . THR A 1 91 ? -3.369 -25.734 -1.852 1 96.62 91 THR A CA 1
ATOM 679 C C . THR A 1 91 ? -2.064 -25 -2.16 1 96.62 91 THR A C 1
ATOM 681 O O . THR A 1 91 ? -2.08 -23.859 -2.631 1 96.62 91 THR A O 1
ATOM 684 N N . THR A 1 92 ? -0.975 -25.703 -1.92 1 97.19 92 THR A N 1
ATOM 685 C CA . THR A 1 92 ? 0.341 -25.156 -2.227 1 97.19 92 THR A CA 1
ATOM 686 C C . THR A 1 92 ? 0.454 -24.812 -3.711 1 97.19 92 THR A C 1
ATOM 688 O O . THR A 1 92 ? 0.981 -23.766 -4.074 1 97.19 92 THR A O 1
ATOM 691 N N . SER A 1 93 ? -0.055 -25.688 -4.508 1 96.75 93 SER A N 1
ATOM 692 C CA . SER A 1 93 ? -0.004 -25.469 -5.949 1 96.75 93 SER A CA 1
ATOM 693 C C . SER A 1 93 ? -0.863 -24.266 -6.359 1 96.75 93 SER A C 1
ATOM 695 O O . SER A 1 93 ? -0.451 -23.453 -7.188 1 96.75 93 SER A O 1
ATOM 697 N N . ASP A 1 94 ? -2.047 -24.156 -5.789 1 97.75 94 ASP A N 1
ATOM 698 C CA . ASP A 1 94 ? -2.943 -23.047 -6.098 1 97.75 94 ASP A CA 1
ATOM 699 C C . ASP A 1 94 ? -2.357 -21.719 -5.617 1 97.75 94 ASP A C 1
ATOM 701 O O . ASP A 1 94 ? -2.518 -20.688 -6.277 1 97.75 94 ASP A O 1
ATOM 705 N N . CYS A 1 95 ? -1.704 -21.797 -4.504 1 98.44 95 CYS A N 1
ATOM 706 C CA . CYS A 1 95 ? -1.025 -20.609 -4.016 1 98.44 95 CYS A CA 1
ATOM 707 C C . CYS A 1 95 ? 0.038 -20.141 -5.004 1 98.44 95 CYS A C 1
ATOM 709 O O . CYS A 1 95 ? 0.084 -18.953 -5.359 1 98.44 95 CYS A O 1
ATOM 711 N N . LYS A 1 96 ? 0.842 -21.016 -5.422 1 98.25 96 LYS A N 1
ATOM 712 C CA . LYS A 1 96 ? 1.885 -20.672 -6.387 1 98.25 96 LYS A CA 1
ATOM 713 C C . LYS A 1 96 ? 1.286 -20.078 -7.656 1 98.25 96 LYS A C 1
ATOM 715 O O . LYS A 1 96 ? 1.777 -19.062 -8.164 1 98.25 96 LYS A O 1
ATOM 720 N N . THR A 1 97 ? 0.23 -20.672 -8.125 1 97.81 97 THR A N 1
ATOM 721 C CA . THR A 1 97 ? -0.447 -20.203 -9.328 1 97.81 97 THR A CA 1
ATOM 722 C C . THR A 1 97 ? -0.989 -18.781 -9.117 1 97.81 97 THR A C 1
ATOM 724 O O . THR A 1 97 ? -0.816 -17.922 -9.977 1 97.81 97 THR A O 1
ATOM 727 N N . CYS A 1 98 ? -1.636 -18.594 -8.023 1 98.62 98 CYS A N 1
ATOM 728 C CA . CYS A 1 98 ? -2.193 -17.281 -7.707 1 98.62 98 CYS A CA 1
ATOM 729 C C . CYS A 1 98 ? -1.1 -16.219 -7.656 1 98.62 98 CYS A C 1
ATOM 731 O O . CYS A 1 98 ? -1.251 -15.133 -8.219 1 98.62 98 CYS A O 1
ATOM 733 N N . LEU A 1 99 ? 0.032 -16.547 -6.992 1 98.81 99 LEU A N 1
ATOM 734 C CA . LEU A 1 99 ? 1.129 -15.594 -6.863 1 98.81 99 LEU A CA 1
ATOM 735 C C . LEU A 1 99 ? 1.753 -15.297 -8.219 1 98.81 99 LEU A C 1
ATOM 737 O O . LEU A 1 99 ? 2.203 -14.18 -8.469 1 98.81 99 LEU A O 1
ATOM 741 N N . GLY A 1 100 ? 1.821 -16.266 -9.055 1 98.5 100 GLY A N 1
ATOM 742 C CA . GLY A 1 100 ? 2.293 -16.031 -10.406 1 98.5 100 GLY A CA 1
ATOM 743 C C . GLY A 1 100 ? 1.46 -15.008 -11.164 1 98.5 100 GLY A C 1
ATOM 744 O O . GLY A 1 100 ? 2.004 -14.117 -11.812 1 98.5 100 GLY A O 1
ATOM 745 N N . VAL A 1 101 ? 0.186 -15.133 -11.039 1 98.5 101 VAL A N 1
ATOM 746 C CA . VAL A 1 101 ? -0.722 -14.188 -11.68 1 98.5 101 VAL A CA 1
ATOM 747 C C . VAL A 1 101 ? -0.554 -12.805 -11.047 1 98.5 101 VAL A C 1
ATOM 749 O O . VAL A 1 101 ? -0.489 -11.797 -11.758 1 98.5 101 VAL A O 1
ATOM 752 N N . SER A 1 102 ? -0.484 -12.766 -9.742 1 98.62 102 SER A N 1
ATOM 753 C CA . SER A 1 102 ? -0.324 -11.5 -9.031 1 98.62 102 SER A CA 1
ATOM 754 C C . SER A 1 102 ? 0.974 -10.805 -9.422 1 98.62 102 SER A C 1
ATOM 756 O O . SER A 1 102 ? 0.992 -9.594 -9.641 1 98.62 102 SER A O 1
ATOM 758 N N . LYS A 1 103 ? 2.021 -11.578 -9.492 1 98.75 103 LYS A N 1
ATOM 759 C CA . LYS A 1 103 ? 3.316 -11.062 -9.922 1 98.75 103 LYS A CA 1
ATOM 760 C C . LYS A 1 103 ? 3.234 -10.469 -11.328 1 98.75 103 LYS A C 1
ATOM 762 O O . LYS A 1 103 ? 3.703 -9.352 -11.562 1 98.75 103 LYS A O 1
ATOM 767 N N . THR A 1 104 ? 2.664 -11.164 -12.203 1 98.5 104 THR A N 1
ATOM 768 C CA . THR A 1 104 ? 2.529 -10.711 -13.586 1 98.5 104 THR A CA 1
ATOM 769 C C . THR A 1 104 ? 1.683 -9.438 -13.656 1 98.5 104 THR A C 1
ATOM 771 O O . THR A 1 104 ? 2.045 -8.484 -14.344 1 98.5 104 THR A O 1
ATOM 774 N N . THR A 1 105 ? 0.562 -9.453 -12.945 1 98.5 105 THR A N 1
ATOM 775 C CA . THR A 1 105 ? -0.306 -8.281 -12.875 1 98.5 105 THR A CA 1
ATOM 776 C C . THR A 1 105 ? 0.466 -7.07 -12.359 1 98.5 105 THR A C 1
ATOM 778 O O . THR A 1 105 ? 0.367 -5.98 -12.93 1 98.5 105 THR A O 1
ATOM 781 N N . MET A 1 106 ? 1.234 -7.258 -11.328 1 98.62 106 MET A N 1
ATOM 782 C CA . MET A 1 106 ? 1.998 -6.195 -10.68 1 98.62 106 MET A CA 1
ATOM 783 C C . MET A 1 106 ? 3.002 -5.578 -11.648 1 98.62 106 MET A C 1
ATOM 785 O O . MET A 1 106 ? 3.037 -4.355 -11.812 1 98.62 106 MET A O 1
ATOM 789 N N . PHE A 1 107 ? 3.73 -6.352 -12.336 1 98.5 107 PHE A N 1
ATOM 790 C CA . PHE A 1 107 ? 4.797 -5.82 -13.18 1 98.5 107 PHE A CA 1
ATOM 791 C C . PHE A 1 107 ? 4.234 -5.246 -14.469 1 98.5 107 PHE A C 1
ATOM 793 O O . PHE A 1 107 ? 4.793 -4.301 -15.031 1 98.5 107 PHE A O 1
ATOM 800 N N . ASN A 1 108 ? 3.113 -5.828 -14.977 1 98.5 108 ASN A N 1
ATOM 801 C CA . ASN A 1 108 ? 2.459 -5.23 -16.141 1 98.5 108 ASN A CA 1
ATOM 802 C C . ASN A 1 108 ? 1.904 -3.846 -15.812 1 98.5 108 ASN A C 1
ATOM 804 O O . ASN A 1 108 ? 1.913 -2.955 -16.672 1 98.5 108 ASN A O 1
ATOM 808 N N . SER A 1 109 ? 1.46 -3.643 -14.633 1 98.62 109 SER A N 1
ATOM 809 C CA . SER A 1 109 ? 0.809 -2.402 -14.219 1 98.62 109 SER A CA 1
ATOM 810 C C . SER A 1 109 ? 1.827 -1.38 -13.727 1 98.62 109 SER A C 1
ATOM 812 O O . SER A 1 109 ? 1.606 -0.172 -13.844 1 98.62 109 SER A O 1
ATOM 814 N N . CYS A 1 110 ? 2.881 -1.839 -13.156 1 98.62 110 CYS A N 1
ATOM 815 C CA . CYS A 1 110 ? 3.873 -0.986 -12.516 1 98.62 110 CYS A CA 1
ATOM 816 C C . CYS A 1 110 ? 5.266 -1.25 -13.078 1 98.62 110 CYS A C 1
ATOM 818 O O . CYS A 1 110 ? 6.168 -1.649 -12.336 1 98.62 110 CYS A O 1
ATOM 820 N N . PRO A 1 111 ? 5.496 -0.942 -14.305 1 97.94 111 PRO A N 1
ATOM 821 C CA . PRO A 1 111 ? 6.82 -1.195 -14.883 1 97.94 111 PRO A CA 1
ATOM 822 C C . PRO A 1 111 ? 7.902 -0.299 -14.289 1 97.94 111 PRO A C 1
ATOM 824 O O . PRO A 1 111 ? 7.699 0.909 -14.141 1 97.94 111 PRO A O 1
ATOM 827 N N . ASN A 1 112 ? 8.969 -0.879 -13.852 1 97.88 112 ASN A N 1
ATOM 828 C CA . ASN A 1 112 ? 10.211 -0.225 -13.445 1 97.88 112 ASN A CA 1
ATOM 829 C C . ASN A 1 112 ? 10 0.667 -12.227 1 97.88 112 ASN A C 1
ATOM 831 O O . ASN A 1 112 ? 10.594 1.743 -12.125 1 97.88 112 ASN A O 1
ATOM 835 N N . ARG A 1 113 ? 9.125 0.311 -11.359 1 98.38 113 ARG A N 1
ATOM 836 C CA . ARG A 1 113 ? 8.891 1.069 -10.133 1 98.38 113 ARG A CA 1
ATOM 837 C C . ARG A 1 113 ? 9.758 0.551 -8.992 1 98.38 113 ARG A C 1
ATOM 839 O O . ARG A 1 113 ? 10.07 -0.64 -8.938 1 98.38 113 ARG A O 1
ATOM 846 N N . VAL A 1 114 ? 10.023 1.396 -8.055 1 98.25 114 VAL A N 1
ATOM 847 C CA . VAL A 1 114 ? 10.883 1.006 -6.941 1 98.25 114 VAL A CA 1
ATOM 848 C C . VAL A 1 114 ? 10.055 0.282 -5.879 1 98.25 114 VAL A C 1
ATOM 850 O O . VAL A 1 114 ? 10.594 -0.175 -4.867 1 98.25 114 VAL A O 1
ATOM 853 N N . GLY A 1 115 ? 8.773 0.217 -6.07 1 98.44 115 GLY A N 1
ATOM 854 C CA . GLY A 1 115 ? 7.828 -0.514 -5.238 1 98.44 115 GLY A CA 1
ATOM 855 C C . GLY A 1 115 ? 6.48 -0.724 -5.902 1 98.44 115 GLY A C 1
ATOM 856 O O . GLY A 1 115 ? 6.078 0.061 -6.766 1 98.44 115 GLY A O 1
ATOM 857 N N . ALA A 1 116 ? 5.871 -1.69 -5.488 1 98.69 116 ALA A N 1
ATOM 858 C CA . ALA A 1 116 ? 4.543 -2.008 -6.008 1 98.69 116 ALA A CA 1
ATOM 859 C C . ALA A 1 116 ? 3.852 -3.059 -5.145 1 98.69 116 ALA A C 1
ATOM 861 O O . ALA A 1 116 ? 4.5 -3.75 -4.355 1 98.69 116 ALA A O 1
ATOM 862 N N . ARG A 1 117 ? 2.543 -3.068 -5.297 1 98.25 117 ARG A N 1
ATOM 863 C CA . ARG A 1 117 ? 1.705 -4.059 -4.629 1 98.25 117 ARG A CA 1
ATOM 864 C C . ARG A 1 117 ? 0.546 -4.484 -5.527 1 98.25 117 ARG A C 1
ATOM 866 O O . ARG A 1 117 ? -0.089 -3.648 -6.168 1 98.25 117 ARG A O 1
ATOM 873 N N . SER A 1 118 ? 0.34 -5.75 -5.59 1 98.38 118 SER A N 1
ATOM 874 C CA . SER A 1 118 ? -0.859 -6.297 -6.215 1 98.38 118 SER A CA 1
ATOM 875 C C . SER A 1 118 ? -1.623 -7.199 -5.25 1 98.38 118 SER A C 1
ATOM 877 O O . SER A 1 118 ? -1.033 -8.07 -4.609 1 98.38 118 SER A O 1
ATOM 879 N N . VAL A 1 119 ? -2.91 -6.949 -5.148 1 97.88 119 VAL A N 1
ATOM 880 C CA . VAL A 1 119 ? -3.812 -7.738 -4.32 1 97.88 119 VAL A CA 1
ATOM 881 C C . VAL A 1 119 ? -4.879 -8.398 -5.191 1 97.88 119 VAL A C 1
ATOM 883 O O . VAL A 1 119 ? -5.617 -7.707 -5.906 1 97.88 119 VAL A O 1
ATOM 886 N N . LEU A 1 120 ? -4.859 -9.648 -5.164 1 97.62 120 LEU A N 1
ATOM 887 C CA . LEU A 1 120 ? -5.945 -10.445 -5.727 1 97.62 120 LEU A CA 1
ATOM 888 C C . LEU A 1 120 ? -6.824 -11.023 -4.625 1 97.62 120 LEU A C 1
ATOM 890 O O . LEU A 1 120 ? -6.5 -10.914 -3.441 1 97.62 120 LEU A O 1
ATOM 894 N N . HIS A 1 121 ? -7.918 -11.617 -5.027 1 96.56 121 HIS A N 1
ATOM 895 C CA . HIS A 1 121 ? -8.844 -12.156 -4.035 1 96.56 121 HIS A CA 1
ATOM 896 C C . HIS A 1 121 ? -8.141 -13.172 -3.135 1 96.56 121 HIS A C 1
ATOM 898 O O . HIS A 1 121 ? -8.312 -13.148 -1.914 1 96.56 121 HIS A O 1
ATOM 904 N N . ASP A 1 122 ? -7.297 -14.039 -3.713 1 97.88 122 ASP A N 1
ATOM 905 C CA . ASP A 1 122 ? -6.793 -15.164 -2.926 1 97.88 122 ASP A CA 1
ATOM 906 C C . ASP A 1 122 ? -5.312 -14.984 -2.594 1 97.88 122 ASP A C 1
ATOM 908 O O . ASP A 1 122 ? -4.711 -15.828 -1.929 1 97.88 122 ASP A O 1
ATOM 912 N N . CYS A 1 123 ? -4.633 -13.891 -3.07 1 98.38 123 CYS A N 1
ATOM 913 C CA . CYS A 1 123 ? -3.215 -13.734 -2.773 1 98.38 123 CYS A CA 1
ATOM 914 C C . CYS A 1 123 ? -2.771 -12.289 -2.963 1 98.38 123 CYS A C 1
ATOM 916 O O . CYS A 1 123 ? -3.498 -11.484 -3.549 1 98.38 123 CYS A O 1
ATOM 918 N N . SER A 1 124 ? -1.679 -11.992 -2.455 1 98.31 124 SER A N 1
ATOM 919 C CA . SER A 1 124 ? -1.085 -10.664 -2.6 1 98.31 124 SER A CA 1
ATOM 920 C C . SER A 1 124 ? 0.437 -10.742 -2.643 1 98.31 124 SER A C 1
ATOM 922 O O . SER A 1 124 ? 1.036 -11.633 -2.027 1 98.31 124 SER A O 1
ATOM 924 N N . ILE A 1 125 ? 1.021 -9.914 -3.426 1 98.56 125 ILE A N 1
ATOM 925 C CA . ILE A 1 125 ? 2.467 -9.742 -3.494 1 98.56 125 ILE A CA 1
ATOM 926 C C . ILE A 1 125 ? 2.818 -8.258 -3.424 1 98.56 125 ILE A C 1
ATOM 928 O O . ILE A 1 125 ? 2.102 -7.418 -3.973 1 98.56 125 ILE A O 1
ATOM 932 N N . ARG A 1 126 ? 3.893 -7.902 -2.746 1 98.38 126 ARG A N 1
ATOM 933 C CA . ARG A 1 126 ? 4.414 -6.539 -2.748 1 98.38 126 ARG A CA 1
ATOM 934 C C . ARG A 1 126 ? 5.934 -6.531 -2.602 1 98.38 126 ARG A C 1
ATOM 936 O O . ARG A 1 126 ? 6.516 -7.488 -2.088 1 98.38 126 ARG A O 1
ATOM 943 N N . TYR A 1 127 ? 6.508 -5.395 -3.105 1 98.56 127 TYR A N 1
ATOM 944 C CA . TYR A 1 127 ? 7.93 -5.141 -2.918 1 98.56 127 TYR A CA 1
ATOM 945 C C . TYR A 1 127 ? 8.203 -3.652 -2.732 1 98.56 127 TYR A C 1
ATOM 947 O O . TYR A 1 127 ? 7.367 -2.814 -3.086 1 98.56 127 TYR A O 1
ATOM 955 N N . GLU A 1 128 ? 9.336 -3.379 -2.107 1 98.12 128 GLU A N 1
ATOM 956 C CA . GLU A 1 128 ? 9.82 -2.012 -1.925 1 98.12 128 GLU A CA 1
ATOM 957 C C . GLU A 1 128 ? 11.344 -1.964 -1.89 1 98.12 128 GLU A C 1
ATOM 959 O O . GLU A 1 128 ? 11.992 -2.932 -1.486 1 98.12 128 GLU A O 1
ATOM 964 N N . GLN A 1 129 ? 11.828 -0.797 -2.318 1 96.5 129 GLN A N 1
ATOM 965 C CA . GLN A 1 129 ? 13.266 -0.55 -2.205 1 96.5 129 GLN A CA 1
ATOM 966 C C . GLN A 1 129 ? 13.664 -0.305 -0.753 1 96.5 129 GLN A C 1
A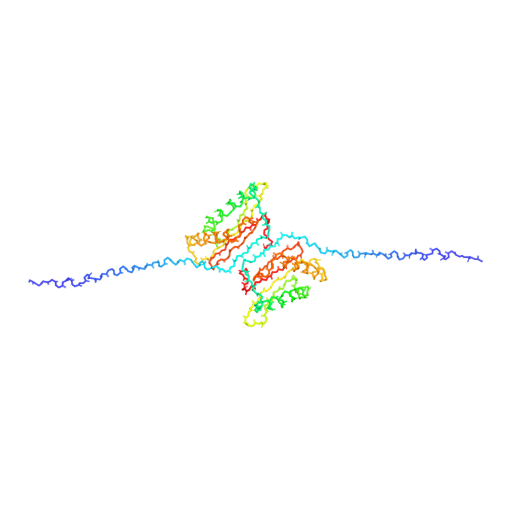TOM 968 O O . GLN A 1 129 ? 14.82 -0.536 -0.375 1 96.5 129 GLN A O 1
ATOM 973 N N . TYR A 1 130 ? 12.758 0.154 0.065 1 92.69 130 TYR A N 1
ATOM 974 C CA . TYR A 1 130 ? 12.969 0.403 1.487 1 92.69 130 TYR A CA 1
ATOM 975 C C . TYR A 1 130 ? 12.094 -0.511 2.336 1 92.69 130 TYR A C 1
ATOM 977 O O . TYR A 1 130 ? 11.133 -1.104 1.834 1 92.69 130 TYR A O 1
ATOM 985 N N . PRO A 1 131 ? 12.43 -0.607 3.641 1 92.88 131 PRO A N 1
ATOM 986 C CA . PRO A 1 131 ? 11.617 -1.459 4.504 1 92.88 131 PRO A CA 1
ATOM 987 C C . PRO A 1 131 ? 10.148 -1.028 4.543 1 92.88 131 PRO A C 1
ATOM 989 O O . PRO A 1 131 ? 9.852 0.166 4.461 1 92.88 131 PRO A O 1
ATOM 992 N N . PHE A 1 132 ? 9.305 -2.074 4.742 1 89.12 132 PHE A N 1
ATOM 993 C CA . PHE A 1 132 ? 7.883 -1.774 4.848 1 89.12 132 PHE A CA 1
ATOM 994 C C . PHE A 1 132 ? 7.582 -0.998 6.125 1 89.12 132 PHE A C 1
ATOM 996 O O . PHE A 1 132 ? 8.195 -1.25 7.168 1 89.12 132 PHE A O 1
ATOM 1003 N N . ASP A 1 133 ? 6.691 -0.043 6.121 1 75.75 133 ASP A N 1
ATOM 1004 C CA . ASP A 1 133 ? 6.336 0.79 7.266 1 75.75 133 ASP A CA 1
ATOM 1005 C C . ASP A 1 133 ? 5.227 0.143 8.094 1 75.75 133 ASP A C 1
ATOM 1007 O O . ASP A 1 133 ? 4.891 0.628 9.172 1 75.75 133 ASP A O 1
ATOM 1011 N N . ASP A 1 134 ? 4.625 -0.872 7.699 1 67.75 134 ASP A N 1
ATOM 1012 C CA . ASP A 1 134 ? 3.498 -1.436 8.438 1 67.75 134 ASP A CA 1
ATOM 1013 C C . ASP A 1 134 ? 3.943 -2.611 9.305 1 67.75 134 ASP A C 1
ATOM 1015 O O . ASP A 1 134 ? 5.008 -3.189 9.078 1 67.75 134 ASP A O 1
ATOM 1019 N N . MET B 1 1 ? 23.969 56.344 61.344 1 28.97 1 MET B N 1
ATOM 1020 C CA . MET B 1 1 ? 23.688 56.688 59.969 1 28.97 1 MET B CA 1
ATOM 1021 C C . MET B 1 1 ? 24.031 55.531 59.031 1 28.97 1 MET B C 1
ATOM 1023 O O . MET B 1 1 ? 24.984 55.594 58.281 1 28.97 1 MET B O 1
ATOM 1027 N N . GLY B 1 2 ? 24.109 54.312 59.625 1 39.66 2 GLY B N 1
ATOM 1028 C CA . GLY B 1 2 ? 24.5 53.062 59 1 39.66 2 GLY B CA 1
ATOM 1029 C C . GLY B 1 2 ? 23.625 52.656 57.812 1 39.66 2 GLY B C 1
ATOM 1030 O O . GLY B 1 2 ? 22.438 52.375 58 1 39.66 2 GLY B O 1
ATOM 1031 N N . ILE B 1 3 ? 23.984 53.188 56.594 1 38.81 3 ILE B N 1
ATOM 1032 C CA . ILE B 1 3 ? 23.422 53.125 55.25 1 38.81 3 ILE B CA 1
ATOM 1033 C C . ILE B 1 3 ? 23.125 51.656 54.906 1 38.81 3 ILE B C 1
ATOM 1035 O O . ILE B 1 3 ? 23.625 50.75 55.562 1 38.81 3 ILE B O 1
ATOM 1039 N N . SER B 1 4 ? 23.078 51.375 53.469 1 40.66 4 SER B N 1
ATOM 1040 C CA . SER B 1 4 ? 22.328 51 52.25 1 40.66 4 SER B CA 1
ATOM 1041 C C . SER B 1 4 ? 22.703 49.625 51.75 1 40.66 4 SER B C 1
ATOM 1043 O O . SER B 1 4 ? 22.484 49.281 50.594 1 40.66 4 SER B O 1
ATOM 1045 N N . SER B 1 5 ? 23.609 48.938 52.562 1 51.25 5 SER B N 1
ATOM 1046 C CA . SER B 1 5 ? 24.172 47.875 51.75 1 51.25 5 SER B CA 1
ATOM 1047 C C . SER B 1 5 ? 23.094 46.844 51.375 1 51.25 5 SER B C 1
ATOM 1049 O O . SER B 1 5 ? 23.406 45.719 50.969 1 51.25 5 SER B O 1
ATOM 1051 N N . GLU B 1 6 ? 21.812 47.125 51.75 1 48.22 6 GLU B N 1
ATOM 1052 C CA . GLU B 1 6 ? 20.812 46.094 51.562 1 48.22 6 GLU B CA 1
ATOM 1053 C C . GLU B 1 6 ? 20.578 45.844 50.062 1 48.22 6 GLU B C 1
ATOM 1055 O O . GLU B 1 6 ? 19.703 45.031 49.688 1 48.22 6 GLU B O 1
ATOM 1060 N N . ILE B 1 7 ? 21.172 46.781 49.219 1 50 7 ILE B N 1
ATOM 1061 C CA . ILE B 1 7 ? 20.609 46.688 47.875 1 50 7 ILE B CA 1
ATOM 1062 C C . ILE B 1 7 ? 21.141 45.406 47.188 1 50 7 ILE B C 1
ATOM 1064 O O . ILE B 1 7 ? 20.812 45.125 46.031 1 50 7 ILE B O 1
ATOM 1068 N N . ALA B 1 8 ? 22.172 44.75 47.812 1 48.84 8 ALA B N 1
ATOM 1069 C CA . ALA B 1 8 ? 22.766 43.75 46.938 1 48.84 8 ALA B CA 1
ATOM 1070 C C . ALA B 1 8 ? 21.781 42.625 46.625 1 48.84 8 ALA B C 1
ATOM 1072 O O . ALA B 1 8 ? 22.047 41.781 45.75 1 48.84 8 ALA B O 1
ATOM 1073 N N . ALA B 1 9 ? 20.875 42.344 47.5 1 47.31 9 ALA B N 1
ATOM 1074 C CA . ALA B 1 9 ? 20.344 41 47.438 1 47.31 9 ALA B CA 1
ATOM 1075 C C . ALA B 1 9 ? 19.547 40.812 46.125 1 47.31 9 ALA B C 1
ATOM 1077 O O . ALA B 1 9 ? 19.422 39.688 45.656 1 47.31 9 ALA B O 1
ATOM 1078 N N . THR B 1 10 ? 18.75 41.812 45.781 1 50.75 10 THR B N 1
ATOM 1079 C CA . THR B 1 10 ? 17.531 41.344 45.125 1 50.75 10 THR B CA 1
ATOM 1080 C C . THR B 1 10 ? 17.844 40.938 43.688 1 50.75 10 THR B C 1
ATOM 1082 O O . THR B 1 10 ? 16.922 40.688 42.875 1 50.75 10 THR B O 1
ATOM 1085 N N . ALA B 1 11 ? 19.125 41.094 43.219 1 48.47 11 ALA B N 1
ATOM 1086 C CA . ALA B 1 11 ? 19.109 40.906 41.75 1 48.47 11 ALA B CA 1
ATOM 1087 C C . ALA B 1 11 ? 18.875 39.438 41.438 1 48.47 11 ALA B C 1
ATOM 1089 O O . ALA B 1 11 ? 19.828 38.656 41.281 1 48.47 11 ALA B O 1
ATOM 1090 N N . ILE B 1 12 ? 18.469 38.625 42.344 1 51.69 12 ILE B N 1
ATOM 1091 C CA . ILE B 1 12 ? 18.281 37.281 41.75 1 51.69 12 ILE B CA 1
ATOM 1092 C C . ILE B 1 12 ? 17.359 37.375 40.531 1 51.69 12 ILE B C 1
ATOM 1094 O O . ILE B 1 12 ? 16.172 37.656 40.656 1 51.69 12 ILE B O 1
ATOM 1098 N N . ALA B 1 13 ? 17.734 38.125 39.5 1 48.03 13 ALA B N 1
ATOM 1099 C CA . ALA B 1 13 ? 17.062 38.188 38.188 1 48.03 13 ALA B CA 1
ATOM 1100 C C . ALA B 1 13 ? 16.516 36.844 37.781 1 48.03 13 ALA B C 1
ATOM 1102 O O . ALA B 1 13 ? 17.188 35.812 37.906 1 48.03 13 ALA B O 1
ATOM 1103 N N . LEU B 1 14 ? 15.188 36.719 37.656 1 51.5 14 LEU B N 1
ATOM 1104 C CA . LEU B 1 14 ? 14.305 35.781 36.969 1 51.5 14 LEU B CA 1
ATOM 1105 C C . LEU B 1 14 ? 14.93 35.344 35.656 1 51.5 14 LEU B C 1
ATOM 1107 O O . LEU B 1 14 ? 14.938 36.094 34.656 1 51.5 14 LEU B O 1
ATOM 1111 N N . LEU B 1 15 ? 16.109 34.781 35.656 1 51.16 15 LEU B N 1
ATOM 1112 C CA . LEU B 1 15 ? 16.391 34.031 34.438 1 51.16 15 LEU B CA 1
ATOM 1113 C C . LEU B 1 15 ? 15.141 33.281 33.969 1 51.16 15 LEU B C 1
ATOM 1115 O O . LEU B 1 15 ? 14.781 32.25 34.531 1 51.16 15 LEU B O 1
ATOM 1119 N N . CYS B 1 16 ? 14.055 34.062 33.625 1 49.12 16 CYS B N 1
ATOM 1120 C CA . CYS B 1 16 ? 13.016 33.438 32.812 1 49.12 16 CYS B CA 1
ATOM 1121 C C . CYS B 1 16 ? 13.625 32.5 31.797 1 49.12 16 CYS B C 1
ATOM 1123 O O . CYS B 1 16 ? 14.289 32.938 30.844 1 49.12 16 CYS B O 1
ATOM 1125 N N . LEU B 1 17 ? 14.094 31.344 32.188 1 50.56 17 LEU B N 1
ATOM 1126 C CA . LEU B 1 17 ? 14.25 30.25 31.234 1 50.56 17 LEU B CA 1
ATOM 1127 C C . LEU B 1 17 ? 13.203 30.328 30.125 1 50.56 17 LEU B C 1
ATOM 1129 O O . LEU B 1 17 ? 12.047 29.969 30.328 1 50.56 17 LEU B O 1
ATOM 1133 N N . TRP B 1 18 ? 13.203 31.312 29.25 1 51.41 18 TRP B N 1
ATOM 1134 C CA . TRP B 1 18 ? 12.547 31.078 27.969 1 51.41 18 TRP B CA 1
ATOM 1135 C C . TRP B 1 18 ? 12.766 29.641 27.5 1 51.41 18 TRP B C 1
ATOM 1137 O O . TRP B 1 18 ? 13.812 29.312 26.938 1 51.41 18 TRP B O 1
ATOM 1147 N N . SER B 1 19 ? 12.438 28.656 28.312 1 49.97 19 SER B N 1
ATOM 1148 C CA . SER B 1 19 ? 12.32 27.359 27.656 1 49.97 19 SER B CA 1
ATOM 1149 C C . SER B 1 19 ? 11.594 27.469 26.328 1 49.97 19 SER B C 1
ATOM 1151 O O . SER B 1 19 ? 10.359 27.547 26.281 1 49.97 19 SER B O 1
ATOM 1153 N N . GLY B 1 20 ? 12.078 28.156 25.391 1 47.78 20 GLY B N 1
ATOM 1154 C CA . GLY B 1 20 ? 11.516 27.891 24.062 1 47.78 20 GLY B CA 1
ATOM 1155 C C . GLY B 1 20 ? 11.016 26.469 23.906 1 47.78 20 GLY B C 1
ATOM 1156 O O . GLY B 1 20 ? 11.797 25.531 23.906 1 47.78 20 GLY B O 1
ATOM 1157 N N . VAL B 1 21 ? 9.914 26.094 24.422 1 50.47 21 VAL B N 1
ATOM 1158 C CA . VAL B 1 21 ? 9.305 24.891 23.859 1 50.47 21 VAL B CA 1
ATOM 1159 C C . VAL B 1 21 ? 9.641 24.781 22.375 1 50.47 21 VAL B C 1
ATOM 1161 O O . VAL B 1 21 ? 9.234 25.625 21.578 1 50.47 21 VAL B O 1
ATOM 1164 N N . ALA B 1 22 ? 10.898 24.5 21.984 1 49.53 22 ALA B N 1
ATOM 1165 C CA . ALA B 1 22 ? 11.195 24.141 20.594 1 49.53 22 ALA B CA 1
ATOM 1166 C C . ALA B 1 22 ? 9.992 23.469 19.922 1 49.53 22 ALA B C 1
ATOM 1168 O O . ALA B 1 22 ? 9.594 22.375 20.328 1 49.53 22 ALA B O 1
ATOM 1169 N N . ASP B 1 23 ? 8.898 24.141 19.547 1 55.72 23 ASP B N 1
ATOM 1170 C CA . ASP B 1 23 ? 7.871 23.562 18.688 1 55.72 23 ASP B CA 1
ATOM 1171 C C . ASP B 1 23 ? 8.477 22.609 17.672 1 55.72 23 ASP B C 1
ATOM 1173 O O . ASP B 1 23 ? 9.109 23.031 16.703 1 55.72 23 ASP B O 1
ATOM 1177 N N . SER B 1 24 ? 8.922 21.438 18.094 1 67.19 24 SER B N 1
ATOM 1178 C CA . SER B 1 24 ? 9.523 20.469 17.188 1 67.19 24 SER B CA 1
ATOM 1179 C C . SER B 1 24 ? 8.688 20.297 15.922 1 67.19 24 SER B C 1
ATOM 1181 O O . SER B 1 24 ? 7.484 20.047 16 1 67.19 24 SER B O 1
ATOM 1183 N N . VAL B 1 25 ? 9.039 20.969 14.758 1 88.12 25 VAL B N 1
ATOM 1184 C CA . VAL B 1 25 ? 8.469 20.797 13.43 1 88.12 25 VAL B CA 1
ATOM 1185 C C . VAL B 1 25 ? 8.445 19.312 13.07 1 88.12 25 VAL B C 1
ATOM 1187 O O . VAL B 1 25 ? 9.445 18.609 13.242 1 88.12 25 VAL B O 1
ATOM 1190 N N . PRO B 1 26 ? 7.18 18.859 12.742 1 94.75 26 PRO B N 1
ATOM 1191 C CA . PRO B 1 26 ? 7.133 17.438 12.367 1 94.75 26 PRO B CA 1
ATOM 1192 C C . PRO B 1 26 ? 8.07 17.094 11.211 1 94.75 26 PRO B C 1
ATOM 1194 O O . PRO B 1 26 ? 8.305 17.938 10.336 1 94.75 26 PRO B O 1
ATOM 1197 N N . ASN B 1 27 ? 8.695 15.922 11.227 1 96.94 27 ASN B N 1
ATOM 1198 C CA . ASN B 1 27 ? 9.508 15.406 10.133 1 96.94 27 ASN B CA 1
ATOM 1199 C C . ASN B 1 27 ? 8.641 14.945 8.961 1 96.94 27 ASN B C 1
ATOM 1201 O O . ASN B 1 27 ? 8.016 13.883 9.031 1 96.94 27 ASN B O 1
ATOM 1205 N N . THR B 1 28 ? 8.625 15.734 7.855 1 97.19 28 THR B N 1
ATOM 1206 C CA . THR B 1 28 ? 7.742 15.461 6.727 1 97.19 28 THR B CA 1
ATOM 1207 C C . THR B 1 28 ? 8.523 14.875 5.555 1 97.19 28 THR B C 1
ATOM 1209 O O . THR B 1 28 ? 8.117 15.008 4.398 1 97.19 28 THR B O 1
ATOM 1212 N N . LYS B 1 29 ? 9.664 14.273 5.934 1 96.31 29 LYS B N 1
ATOM 1213 C CA . LYS B 1 29 ? 10.391 13.562 4.883 1 96.31 29 LYS B CA 1
ATOM 1214 C C . LYS B 1 29 ? 9.531 12.461 4.27 1 96.31 29 LYS B C 1
ATOM 1216 O O . LYS B 1 29 ? 8.977 11.617 4.988 1 96.31 29 LYS B O 1
ATOM 1221 N N . ILE B 1 30 ? 9.477 12.484 2.938 1 95.75 30 ILE B N 1
ATOM 1222 C CA . ILE B 1 30 ? 8.656 11.516 2.223 1 95.75 30 ILE B CA 1
ATOM 1223 C C . ILE B 1 30 ? 9.367 10.164 2.201 1 95.75 30 ILE B C 1
ATOM 1225 O O . ILE B 1 30 ? 10.531 10.07 1.798 1 95.75 30 ILE B O 1
ATOM 1229 N N . THR B 1 31 ? 8.703 9.148 2.662 1 95.44 31 THR B N 1
ATOM 1230 C CA . THR B 1 31 ? 9.227 7.789 2.619 1 95.44 31 THR B CA 1
ATOM 1231 C C . THR B 1 31 ? 8.711 7.047 1.392 1 95.44 31 THR B C 1
ATOM 1233 O O . THR B 1 31 ? 9.492 6.469 0.634 1 95.44 31 THR B O 1
ATOM 1236 N N . THR B 1 32 ? 7.445 7.031 1.184 1 96.12 32 THR B N 1
ATOM 1237 C CA . THR B 1 32 ? 6.875 6.332 0.037 1 96.12 32 THR B CA 1
ATOM 1238 C C . THR B 1 32 ? 5.539 6.957 -0.364 1 96.12 32 THR B C 1
ATOM 1240 O O . THR B 1 32 ? 4.801 7.457 0.487 1 96.12 32 THR B O 1
ATOM 1243 N N . VAL B 1 33 ? 5.281 6.996 -1.686 1 98.19 33 VAL B N 1
ATOM 1244 C CA . VAL B 1 33 ? 3.973 7.324 -2.238 1 98.19 33 VAL B CA 1
ATOM 1245 C C . VAL B 1 33 ? 3.541 6.238 -3.221 1 98.19 33 VAL B C 1
ATOM 1247 O O . VAL B 1 33 ? 4.281 5.895 -4.141 1 98.19 33 VAL B O 1
ATOM 1250 N N . LEU B 1 34 ? 2.4 5.688 -2.967 1 98.44 34 LEU B N 1
ATOM 1251 C CA . LEU B 1 34 ? 1.826 4.641 -3.807 1 98.44 34 LEU B CA 1
ATOM 1252 C C . LEU B 1 34 ? 0.526 5.113 -4.449 1 98.44 34 LEU B C 1
ATOM 1254 O O . LEU B 1 34 ? -0.346 5.66 -3.766 1 98.44 34 LEU B O 1
ATOM 1258 N N . CYS B 1 35 ? 0.407 4.844 -5.77 1 98.81 35 CYS B N 1
ATOM 1259 C CA . CYS B 1 35 ? -0.797 5.211 -6.508 1 98.81 35 CYS B CA 1
ATOM 1260 C C . CYS B 1 35 ? -1.509 3.977 -7.043 1 98.81 35 CYS B C 1
ATOM 1262 O O . CYS B 1 35 ? -0.878 3.102 -7.641 1 98.81 35 CYS B O 1
ATOM 1264 N N . ASN B 1 36 ? -2.775 3.943 -6.766 1 98.56 36 ASN B N 1
ATOM 1265 C CA . ASN B 1 36 ? -3.584 2.951 -7.465 1 98.56 36 ASN B CA 1
ATOM 1266 C C . ASN B 1 36 ? -3.58 3.188 -8.977 1 98.56 36 ASN B C 1
ATOM 1268 O O . ASN B 1 36 ? -3.643 4.332 -9.43 1 98.56 36 ASN B O 1
ATOM 1272 N N . VAL B 1 37 ? -3.594 2.105 -9.695 1 97.62 37 VAL B N 1
ATOM 1273 C CA . VAL B 1 37 ? -3.531 2.256 -11.141 1 97.62 37 VAL B CA 1
ATOM 1274 C C . VAL B 1 37 ? -4.891 2.705 -11.68 1 97.62 37 VAL B C 1
ATOM 1276 O O . VAL B 1 37 ? -4.98 3.264 -12.773 1 97.62 37 VAL B O 1
ATOM 1279 N N . GLY B 1 38 ? -5.957 2.426 -10.945 1 96.81 38 GLY B N 1
ATOM 1280 C CA . GLY B 1 38 ? -7.285 2.863 -11.344 1 96.81 38 GLY B CA 1
ATOM 1281 C C . GLY B 1 38 ? -7.461 4.367 -11.281 1 96.81 38 GLY B C 1
ATOM 1282 O O . GLY B 1 38 ? -6.906 5.027 -10.398 1 96.81 38 GLY B O 1
ATOM 1283 N N . ILE B 1 39 ? -8.281 4.938 -12.266 1 97.12 39 ILE B N 1
ATOM 1284 C CA . ILE B 1 39 ? -8.516 6.371 -12.344 1 97.12 39 ILE B CA 1
ATOM 1285 C C . ILE B 1 39 ? -10.016 6.652 -12.266 1 97.12 39 ILE B C 1
ATOM 1287 O O . ILE B 1 39 ? -10.828 5.852 -12.727 1 97.12 39 ILE B O 1
ATOM 1291 N N . TYR B 1 40 ? -10.305 7.75 -11.641 1 96.5 40 TYR B N 1
ATOM 1292 C CA . TYR B 1 40 ? -11.672 8.25 -11.742 1 96.5 40 TYR B CA 1
ATOM 1293 C C . TYR B 1 40 ? -11.734 9.477 -12.641 1 96.5 40 TYR B C 1
ATOM 1295 O O . TYR B 1 40 ? -10.758 10.211 -12.773 1 96.5 40 TYR B O 1
ATOM 1303 N N . THR B 1 41 ? -12.875 9.617 -13.242 1 94.69 41 THR B N 1
ATOM 1304 C CA . THR B 1 41 ? -13.008 10.68 -14.234 1 94.69 41 THR B CA 1
ATOM 1305 C C . THR B 1 41 ? -13.758 11.875 -13.648 1 94.69 41 THR B C 1
ATOM 1307 O O . THR B 1 41 ? -14.359 11.773 -12.578 1 94.69 41 THR B O 1
ATOM 1310 N N . SER B 1 42 ? -13.602 13.031 -14.336 1 91 42 SER B N 1
ATOM 1311 C CA . SER B 1 42 ? -14.328 14.234 -13.938 1 91 42 SER B CA 1
ATOM 1312 C C . SER B 1 42 ? -15.82 13.953 -13.789 1 91 42 SER B C 1
ATOM 1314 O O . SER B 1 42 ? -16.406 13.273 -14.633 1 91 42 SER B O 1
ATOM 1316 N N . GLY B 1 43 ? -16.422 14.453 -12.797 1 92.19 43 GLY B N 1
ATOM 1317 C CA . GLY B 1 43 ? -17.844 14.273 -12.562 1 92.19 43 GLY B CA 1
ATOM 1318 C C . GLY B 1 43 ? -18.172 12.977 -11.852 1 92.19 43 GLY B C 1
ATOM 1319 O O . GLY B 1 43 ? -19.328 12.742 -11.469 1 92.19 43 GLY B O 1
ATOM 1320 N N . ASP B 1 44 ? -17.188 12.133 -11.672 1 95.56 44 ASP B N 1
ATOM 1321 C CA . ASP B 1 44 ? -17.391 10.883 -10.953 1 95.56 44 ASP B CA 1
ATOM 1322 C C . ASP B 1 44 ? -17.797 11.141 -9.5 1 95.56 44 ASP B C 1
ATOM 1324 O O . ASP B 1 44 ? -17.125 11.891 -8.789 1 95.56 44 ASP B O 1
ATOM 1328 N N . PRO B 1 45 ? -18.891 10.5 -9.039 1 96.38 45 PRO B N 1
ATOM 1329 C CA . PRO B 1 45 ? -19.312 10.703 -7.652 1 96.38 45 PRO B CA 1
ATOM 1330 C C . PRO B 1 45 ? -18.25 10.312 -6.637 1 96.38 45 PRO B C 1
ATOM 1332 O O . PRO B 1 45 ? -18.266 10.805 -5.504 1 96.38 45 PRO B O 1
ATOM 1335 N N . PHE B 1 46 ? -17.359 9.523 -7.043 1 97.94 46 PHE B N 1
ATOM 1336 C CA . PHE B 1 46 ? -16.281 9.125 -6.156 1 97.94 46 PHE B CA 1
ATOM 1337 C C . PHE B 1 46 ? -15.484 10.336 -5.691 1 97.94 46 PHE B C 1
ATOM 1339 O O . PHE B 1 46 ? -15.023 10.383 -4.551 1 97.94 46 PHE B O 1
ATOM 1346 N N . ALA B 1 47 ? -15.344 11.305 -6.492 1 97.31 47 ALA B N 1
ATOM 1347 C CA . ALA B 1 47 ? -14.555 12.492 -6.164 1 97.31 47 ALA B CA 1
ATOM 1348 C C . ALA B 1 47 ? -15.133 13.219 -4.953 1 97.31 47 ALA B C 1
ATOM 1350 O O . ALA B 1 47 ? -14.383 13.742 -4.125 1 97.31 47 ALA B O 1
ATOM 1351 N N . VAL B 1 48 ? -16.422 13.227 -4.859 1 96.69 48 VAL B N 1
ATOM 1352 C CA . VAL B 1 48 ? -17.078 13.859 -3.725 1 96.69 48 VAL B CA 1
ATOM 1353 C C . VAL B 1 48 ? -16.797 13.062 -2.451 1 96.69 48 VAL B C 1
ATOM 1355 O O . VAL B 1 48 ? -16.453 13.641 -1.419 1 96.69 48 VAL B O 1
ATOM 1358 N N . SER B 1 49 ? -16.906 11.773 -2.533 1 98.19 49 SER B N 1
ATOM 1359 C CA . SER B 1 49 ? -16.625 10.891 -1.406 1 98.19 49 SER B CA 1
ATOM 1360 C C . SER B 1 49 ? -15.172 11.023 -0.95 1 98.19 49 SER B C 1
ATOM 1362 O O . SER B 1 49 ? -14.898 11.07 0.25 1 98.19 49 SER B O 1
ATOM 1364 N N . LEU B 1 50 ? -14.336 11.102 -1.913 1 98.38 50 LEU B N 1
ATOM 1365 C CA . LEU B 1 50 ? -12.906 11.234 -1.633 1 98.38 50 LEU B CA 1
ATOM 1366 C C . LEU B 1 50 ? -12.617 12.531 -0.885 1 98.38 50 LEU B C 1
ATOM 1368 O O . LEU B 1 50 ? -11.891 12.531 0.111 1 98.38 50 LEU B O 1
ATOM 1372 N N . SER B 1 51 ? -13.148 13.648 -1.332 1 97.31 51 SER B N 1
ATOM 1373 C CA . SER B 1 51 ? -12.953 14.938 -0.672 1 97.31 51 SER B CA 1
ATOM 1374 C C . SER B 1 51 ? -13.406 14.891 0.782 1 97.31 51 SER B C 1
ATOM 1376 O O . SER B 1 51 ? -12.734 15.406 1.67 1 97.31 51 SER B O 1
ATOM 1378 N N . TYR B 1 52 ? -14.516 14.258 0.973 1 97.75 52 TYR B N 1
ATOM 1379 C CA . TYR B 1 52 ? -15.047 14.125 2.326 1 97.75 52 TYR B CA 1
ATOM 1380 C C . TYR B 1 52 ? -14.086 13.352 3.215 1 97.75 52 TYR B C 1
ATOM 1382 O O . TYR B 1 52 ? -13.711 13.82 4.293 1 97.75 52 TYR B O 1
ATOM 1390 N N . VAL B 1 53 ? -13.664 12.156 2.809 1 98.62 53 VAL B N 1
ATOM 1391 C CA . VAL B 1 53 ? -12.859 11.234 3.615 1 98.62 53 VAL B CA 1
ATOM 1392 C C . VAL B 1 53 ? -11.516 11.875 3.936 1 98.62 53 VAL B C 1
ATOM 1394 O O . VAL B 1 53 ? -11.07 11.852 5.086 1 98.62 53 VAL B O 1
ATOM 1397 N N . VAL B 1 54 ? -10.875 12.438 2.965 1 98.62 54 VAL B N 1
ATOM 1398 C CA . VAL B 1 54 ? -9.531 12.969 3.162 1 98.62 54 VAL B CA 1
ATOM 1399 C C . VAL B 1 54 ? -9.594 14.227 4.023 1 98.62 54 VAL B C 1
ATOM 1401 O O . VAL B 1 54 ? -8.711 14.461 4.859 1 98.62 54 VAL B O 1
ATOM 1404 N N . GLY B 1 55 ? -10.594 15.055 3.822 1 97.81 55 GLY B N 1
ATOM 1405 C CA . GLY B 1 55 ? -10.797 16.203 4.691 1 97.81 55 GLY B CA 1
ATOM 1406 C C . GLY B 1 55 ? -10.953 15.82 6.152 1 97.81 55 GLY B C 1
ATOM 1407 O O . GLY B 1 55 ? -10.336 16.438 7.027 1 97.81 55 GLY B O 1
ATOM 1408 N N . GLU B 1 56 ? -11.703 14.781 6.383 1 98.31 56 GLU B N 1
ATOM 1409 C CA . GLU B 1 56 ? -11.938 14.328 7.754 1 98.31 56 GLU B CA 1
ATOM 1410 C C . GLU B 1 56 ? -10.68 13.719 8.359 1 98.31 56 GLU B C 1
ATOM 1412 O O . GLU B 1 56 ? -10.438 13.859 9.562 1 98.31 56 GLU B O 1
ATOM 1417 N N . LEU B 1 57 ? -9.891 13.031 7.566 1 98.81 57 LEU B N 1
ATOM 1418 C CA . LEU B 1 57 ? -8.656 12.453 8.086 1 98.81 57 LEU B CA 1
ATOM 1419 C C . LEU B 1 57 ? -7.738 13.531 8.656 1 98.81 57 LEU B C 1
ATOM 1421 O O . LEU B 1 57 ? -7.16 13.359 9.727 1 98.81 57 LEU B O 1
ATOM 1425 N N . GLU B 1 58 ? -7.672 14.633 7.961 1 98.12 58 GLU B N 1
ATOM 1426 C CA . GLU B 1 58 ? -6.777 15.711 8.375 1 98.12 58 GLU B CA 1
ATOM 1427 C C . GLU B 1 58 ? -7.262 16.359 9.664 1 98.12 58 GLU B C 1
ATOM 1429 O O . GLU B 1 58 ? -6.453 16.781 10.5 1 98.12 58 GLU B O 1
ATOM 1434 N N . THR B 1 59 ? -8.516 16.422 9.898 1 97.19 59 THR B N 1
ATOM 1435 C CA . THR B 1 59 ? -9.055 17.188 11.016 1 97.19 59 THR B CA 1
ATOM 1436 C C . THR B 1 59 ? -9.297 16.281 12.219 1 97.19 59 THR B C 1
ATOM 1438 O O . THR B 1 59 ? -9.172 16.719 13.367 1 97.19 59 THR B O 1
ATOM 1441 N N . GLN B 1 60 ? -9.602 14.969 12.008 1 98.69 60 GLN B N 1
ATOM 1442 C CA . GLN B 1 60 ? -10.047 14.102 13.102 1 98.69 60 GLN B CA 1
ATOM 1443 C C . GLN B 1 60 ? -8.891 13.266 13.641 1 98.69 60 GLN B C 1
ATOM 1445 O O . GLN B 1 60 ? -8.859 12.938 14.828 1 98.69 60 GLN B O 1
ATOM 1450 N N . THR B 1 61 ? -7.93 12.969 12.852 1 98.81 61 THR B N 1
ATOM 1451 C CA . THR B 1 61 ? -6.848 12.094 13.281 1 98.81 61 THR B CA 1
ATOM 1452 C C . THR B 1 61 ? -6.109 12.688 14.477 1 98.81 61 THR B C 1
ATOM 1454 O O . THR B 1 61 ? -5.867 12 15.469 1 98.81 61 THR B O 1
ATOM 1457 N N . PRO B 1 62 ? -5.848 14.008 14.461 1 98.38 62 PRO B N 1
ATOM 1458 C CA . PRO B 1 62 ? -5.078 14.594 15.562 1 98.38 62 PRO B CA 1
ATOM 1459 C C . PRO B 1 62 ? -5.812 14.523 16.906 1 98.38 62 PRO B C 1
ATOM 1461 O O . PRO B 1 62 ? -5.188 14.625 17.953 1 98.38 62 PRO B O 1
ATOM 1464 N N . THR B 1 63 ? -7.035 14.359 16.875 1 97.94 63 THR B N 1
ATOM 1465 C CA . THR B 1 63 ? -7.801 14.352 18.125 1 97.94 63 THR B CA 1
ATOM 1466 C C . THR B 1 63 ? -8.25 12.938 18.484 1 97.94 63 THR B C 1
ATOM 1468 O O . THR B 1 63 ? -8.914 12.734 19.5 1 97.94 63 THR B O 1
ATOM 1471 N N . HIS B 1 64 ? -7.953 12 17.641 1 97.94 64 HIS B N 1
ATOM 1472 C CA . HIS B 1 64 ? -8.367 10.617 17.875 1 97.94 64 HIS B CA 1
ATOM 1473 C C . HIS B 1 64 ? -7.367 9.883 18.75 1 97.94 64 HIS B C 1
ATOM 1475 O O . HIS B 1 64 ? -6.176 10.203 18.734 1 97.94 64 HIS B O 1
ATOM 1481 N N . LYS B 1 65 ? -7.785 8.867 19.422 1 96.12 65 LYS B N 1
ATOM 1482 C CA . LYS B 1 65 ? -6.926 8.047 20.266 1 96.12 65 LYS B CA 1
ATOM 1483 C C . LYS B 1 65 ? -5.758 7.473 19.469 1 96.12 65 LYS B C 1
ATOM 1485 O O . LYS B 1 65 ? -5.949 6.941 18.375 1 96.12 65 LYS B O 1
ATOM 1490 N N . ASN B 1 66 ? -4.539 7.73 19.938 1 97.31 66 ASN B N 1
ATOM 1491 C CA . ASN B 1 66 ? -3.307 7.18 19.391 1 97.31 66 ASN B CA 1
ATOM 1492 C C . ASN B 1 66 ? -3.006 7.746 18 1 97.31 66 ASN B C 1
ATOM 1494 O O . ASN B 1 66 ? -2.24 7.156 17.234 1 97.31 66 ASN B O 1
ATOM 1498 N N . TYR B 1 67 ? -3.674 8.789 17.578 1 98.38 67 TYR B N 1
ATOM 1499 C CA . TYR B 1 67 ? -3.459 9.406 16.281 1 98.38 67 TYR B CA 1
ATOM 1500 C C . TYR B 1 67 ? -3.67 8.406 15.148 1 98.38 67 TYR B C 1
ATOM 1502 O O . TYR B 1 67 ? -2.891 8.359 14.195 1 98.38 67 TYR B O 1
ATOM 1510 N N . ASP B 1 68 ? -4.676 7.562 15.359 1 98.56 68 ASP B N 1
ATOM 1511 C CA . ASP B 1 68 ? -5.035 6.512 14.414 1 98.56 68 ASP B CA 1
ATOM 1512 C C . ASP B 1 68 ? -6.527 6.551 14.086 1 98.56 68 ASP B C 1
ATOM 1514 O O . ASP B 1 68 ? -7.359 6.168 14.906 1 98.56 68 ASP B O 1
ATOM 1518 N N . TYR B 1 69 ? -6.816 6.988 12.82 1 98.62 69 TYR B N 1
ATOM 1519 C CA . TYR B 1 69 ? -8.211 7.27 12.508 1 98.62 69 TYR B CA 1
ATOM 1520 C C . TYR B 1 69 ? -8.609 6.656 11.172 1 98.62 69 TYR B C 1
ATOM 1522 O O . TYR B 1 69 ? -7.891 6.805 10.18 1 98.62 69 TYR B O 1
ATOM 1530 N N . TYR B 1 70 ? -9.664 5.891 11.172 1 98.5 70 TYR B N 1
ATOM 1531 C CA . TYR B 1 70 ? -10.305 5.324 9.992 1 98.5 70 TYR B CA 1
ATOM 1532 C C . TYR B 1 70 ? -11.664 5.973 9.75 1 98.5 70 TYR B C 1
ATOM 1534 O O . TYR B 1 70 ? -12.391 6.281 10.695 1 98.5 70 TYR B O 1
ATOM 1542 N N . ASN B 1 71 ? -11.969 6.164 8.391 1 98.19 71 ASN B N 1
ATOM 1543 C CA . ASN B 1 71 ? -13.32 6.625 8.102 1 98.19 71 ASN B CA 1
ATOM 1544 C C . ASN B 1 71 ? -13.812 6.102 6.75 1 98.19 71 ASN B C 1
ATOM 1546 O O . ASN B 1 71 ? -13.062 5.457 6.02 1 98.19 71 ASN B O 1
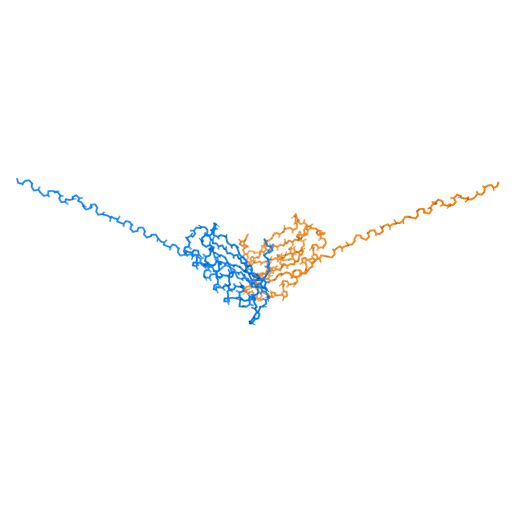ATOM 1550 N N . ILE B 1 72 ? -15.148 6.227 6.547 1 98 72 ILE B N 1
ATOM 1551 C CA . ILE B 1 72 ? -15.844 5.891 5.309 1 98 72 ILE B CA 1
ATOM 1552 C C . ILE B 1 72 ? -16.797 7.02 4.934 1 98 72 ILE B C 1
ATOM 1554 O O . ILE B 1 72 ? -17.453 7.605 5.805 1 98 72 ILE B O 1
ATOM 1558 N N . SER B 1 73 ? -16.844 7.312 3.631 1 98.06 73 SER B N 1
ATOM 1559 C CA . SER B 1 73 ? -17.766 8.352 3.205 1 98.06 73 SER B CA 1
ATOM 1560 C C . SER B 1 73 ? -19.219 7.934 3.453 1 98.06 73 SER B C 1
ATOM 1562 O O . SER B 1 73 ? -19.547 6.75 3.375 1 98.06 73 SER B O 1
ATOM 1564 N N . PRO B 1 74 ? -20.031 8.938 3.736 1 96.12 74 PRO B N 1
ATOM 1565 C CA . PRO B 1 74 ? -21.422 8.602 4.023 1 96.12 74 PRO B CA 1
ATOM 1566 C C . PRO B 1 74 ? -22.281 8.531 2.762 1 96.12 74 PRO B C 1
ATOM 1568 O O . PRO B 1 74 ? -23.516 8.398 2.85 1 96.12 74 PRO B O 1
ATOM 1571 N N . TYR B 1 75 ? -21.703 8.539 1.592 1 93.31 75 TYR B N 1
ATOM 1572 C CA . TYR B 1 75 ? -22.469 8.609 0.349 1 93.31 75 TYR B CA 1
ATOM 1573 C C . TYR B 1 75 ? -22.656 7.227 -0.264 1 93.31 75 TYR B C 1
ATOM 1575 O O . TYR B 1 75 ? -21.688 6.621 -0.743 1 93.31 75 TYR B O 1
ATOM 1583 N N . PRO B 1 76 ? -23.812 6.797 -0.407 1 88.69 76 PRO B N 1
ATOM 1584 C CA . PRO B 1 76 ? -24.078 5.402 -0.772 1 88.69 76 PRO B CA 1
ATOM 1585 C C . PRO B 1 76 ? -23.766 5.105 -2.238 1 88.69 76 PRO B C 1
ATOM 1587 O O . PRO B 1 76 ? -23.609 3.943 -2.617 1 88.69 76 PRO B O 1
ATOM 1590 N N . ASN B 1 77 ? -23.641 6.035 -3.096 1 89.38 77 ASN B N 1
ATOM 1591 C CA . ASN B 1 77 ? -23.453 5.766 -4.516 1 89.38 77 ASN B CA 1
ATOM 1592 C C . ASN B 1 77 ? -21.969 5.621 -4.863 1 89.38 77 ASN B C 1
ATOM 1594 O O . ASN B 1 77 ? -21.625 5.191 -5.965 1 89.38 77 ASN B O 1
ATOM 1598 N N . ALA B 1 78 ? -21.125 5.961 -4.035 1 93.88 78 ALA B N 1
ATOM 1599 C CA . ALA B 1 78 ? -19.688 5.852 -4.262 1 93.88 78 ALA B CA 1
ATOM 1600 C C . ALA B 1 78 ? -18.922 5.953 -2.949 1 93.88 78 ALA B C 1
ATOM 1602 O O . ALA B 1 78 ? -18.625 7.059 -2.48 1 93.88 78 ALA B O 1
ATOM 1603 N N . PHE B 1 79 ? -18.469 4.891 -2.502 1 95.75 79 PHE B N 1
ATOM 1604 C CA . PHE B 1 79 ? -17.781 4.914 -1.22 1 95.75 79 PHE B CA 1
ATOM 1605 C C . PHE B 1 79 ? -16.312 5.242 -1.405 1 95.75 79 PHE B C 1
ATOM 1607 O O . PHE B 1 79 ? -15.727 4.961 -2.457 1 95.75 79 PHE B O 1
ATOM 1614 N N . ALA B 1 80 ? -15.797 5.852 -0.466 1 98.31 80 ALA B N 1
ATOM 1615 C CA . ALA B 1 80 ? -14.359 5.988 -0.253 1 98.31 80 ALA B CA 1
ATOM 1616 C C . ALA B 1 80 ? -13.977 5.605 1.173 1 98.31 80 ALA B C 1
ATOM 1618 O O . ALA B 1 80 ? -14.703 5.914 2.121 1 98.31 80 ALA B O 1
ATOM 1619 N N . TYR B 1 81 ? -12.891 4.973 1.297 1 98.44 81 TYR B N 1
ATOM 1620 C CA . TYR B 1 81 ? -12.32 4.562 2.572 1 98.44 81 TYR B CA 1
ATOM 1621 C C . TYR B 1 81 ? -11.031 5.324 2.863 1 98.44 81 TYR B C 1
ATOM 1623 O O . TYR B 1 81 ? -10.219 5.543 1.966 1 98.44 81 TYR B O 1
ATOM 1631 N N . GLY B 1 82 ? -10.891 5.707 4.109 1 98.69 82 GLY B N 1
ATOM 1632 C CA . GLY B 1 82 ? -9.719 6.484 4.477 1 98.69 82 GLY B CA 1
ATOM 1633 C C . GLY B 1 82 ? -9.078 6.016 5.77 1 98.69 82 GLY B C 1
ATOM 1634 O O . GLY B 1 82 ? -9.742 5.453 6.637 1 98.69 82 GLY B O 1
ATOM 1635 N N . HIS B 1 83 ? -7.727 6.25 5.891 1 98.62 83 HIS B N 1
ATOM 1636 C CA . HIS B 1 83 ? -6.949 5.973 7.094 1 98.62 83 HIS B CA 1
ATOM 1637 C C . HIS B 1 83 ? -5.777 6.938 7.223 1 98.62 83 HIS B C 1
ATOM 1639 O O . HIS B 1 83 ? -5.105 7.242 6.234 1 98.62 83 HIS B O 1
ATOM 1645 N N . ALA B 1 84 ? -5.582 7.422 8.391 1 98.81 84 ALA B N 1
ATOM 1646 C CA . ALA B 1 84 ? -4.426 8.266 8.672 1 98.81 84 ALA B CA 1
ATOM 1647 C C . ALA B 1 84 ? -3.871 8 10.062 1 98.81 84 ALA B C 1
ATOM 1649 O O . ALA B 1 84 ? -4.609 7.594 10.969 1 98.81 84 ALA B O 1
ATOM 1650 N N . THR B 1 85 ? -2.584 8.203 10.18 1 98.56 85 THR B N 1
ATOM 1651 C CA . THR B 1 85 ? -1.885 8.039 11.445 1 98.56 85 THR B CA 1
ATOM 1652 C C . THR B 1 85 ? -0.785 9.086 11.602 1 98.56 85 THR B C 1
ATOM 1654 O O . THR B 1 85 ? -0.271 9.602 10.602 1 98.56 85 THR B O 1
ATOM 1657 N N . CYS B 1 86 ? -0.495 9.352 12.805 1 98.56 86 CYS B N 1
ATOM 1658 C CA . CYS B 1 86 ? 0.663 10.172 13.156 1 98.56 86 CYS B CA 1
ATOM 1659 C C . CYS B 1 86 ? 1.51 9.484 14.219 1 98.56 86 CYS B C 1
ATOM 1661 O O . CYS B 1 86 ? 1.014 8.633 14.961 1 98.56 86 CYS B O 1
ATOM 1663 N N . ASN B 1 87 ? 2.771 9.852 14.156 1 97.62 87 ASN B N 1
ATOM 1664 C CA . ASN B 1 87 ? 3.633 9.492 15.281 1 97.62 87 ASN B CA 1
ATOM 1665 C C . ASN B 1 87 ? 3.092 10.031 16.594 1 97.62 87 ASN B C 1
ATOM 1667 O O . ASN B 1 87 ? 2.721 11.203 16.688 1 97.62 87 ASN B O 1
ATOM 1671 N N . LEU B 1 88 ? 3.148 9.258 17.625 1 97 88 LEU B N 1
ATOM 1672 C CA . LEU B 1 88 ? 2.498 9.578 18.891 1 97 88 LEU B CA 1
ATOM 1673 C C . LEU B 1 88 ? 3.275 10.656 19.641 1 97 88 LEU B C 1
ATOM 1675 O O . LEU B 1 88 ? 2.754 11.258 20.578 1 97 88 LEU B O 1
ATOM 1679 N N . ASN B 1 89 ? 4.461 10.891 19.234 1 96.38 89 ASN B N 1
ATOM 1680 C CA . ASN B 1 89 ? 5.289 11.883 19.906 1 96.38 89 ASN B CA 1
ATOM 1681 C C . ASN B 1 89 ? 4.953 13.297 19.453 1 96.38 89 ASN B C 1
ATOM 1683 O O . ASN B 1 89 ? 5.469 14.273 20 1 96.38 89 ASN B O 1
ATOM 1687 N N . LEU B 1 90 ? 4.098 13.422 18.516 1 97.44 90 LEU B N 1
ATOM 1688 C CA . LEU B 1 90 ? 3.723 14.734 18 1 97.44 90 LEU B CA 1
ATOM 1689 C C . LEU B 1 90 ? 2.641 15.375 18.859 1 97.44 90 LEU B C 1
ATOM 1691 O O . LEU B 1 90 ? 1.857 14.672 19.5 1 97.44 90 LEU B O 1
ATOM 1695 N N . THR B 1 91 ? 2.631 16.672 18.797 1 96.62 91 THR B N 1
ATOM 1696 C CA . THR B 1 91 ? 1.453 17.375 19.297 1 96.62 91 THR B CA 1
ATOM 1697 C C . THR B 1 91 ? 0.303 17.266 18.297 1 96.62 91 THR B C 1
ATOM 1699 O O . THR B 1 91 ? 0.512 16.906 17.141 1 96.62 91 THR B O 1
ATOM 1702 N N . THR B 1 92 ? -0.866 17.625 18.766 1 97.19 92 THR B N 1
ATOM 1703 C CA . THR B 1 92 ? -2.045 17.625 17.906 1 97.19 92 THR B CA 1
ATOM 1704 C C . THR B 1 92 ? -1.844 18.562 16.719 1 97.19 92 THR B C 1
ATOM 1706 O O . THR B 1 92 ? -2.195 18.234 15.586 1 97.19 92 THR B O 1
ATOM 1709 N N . SER B 1 93 ? -1.285 19.688 17 1 96.75 93 SER B N 1
ATOM 1710 C CA . SER B 1 93 ? -1.041 20.672 15.938 1 96.75 93 SER B CA 1
ATOM 1711 C C . SER B 1 93 ? -0.018 20.156 14.93 1 96.75 93 SER B C 1
ATOM 1713 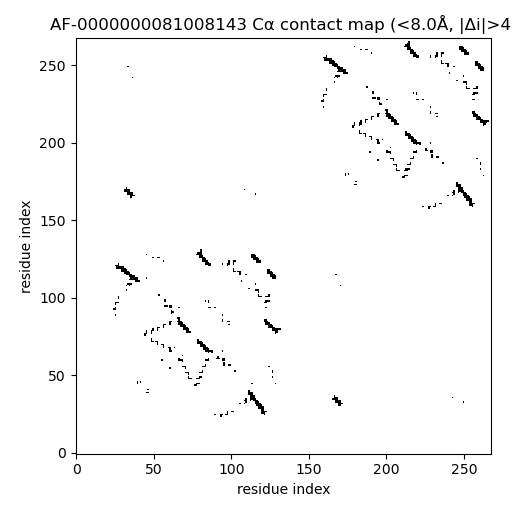O O . SER B 1 93 ? -0.188 20.312 13.719 1 96.75 93 SER B O 1
ATOM 1715 N N . ASP B 1 94 ? 1.045 19.516 15.414 1 97.75 94 ASP B N 1
ATOM 1716 C CA . ASP B 1 94 ? 2.076 18.969 14.539 1 97.75 94 ASP B CA 1
ATOM 1717 C C . ASP B 1 94 ? 1.529 17.812 13.703 1 97.75 94 ASP B C 1
ATOM 1719 O O . ASP B 1 94 ? 1.9 17.656 12.539 1 97.75 94 ASP B O 1
ATOM 1723 N N . CYS B 1 95 ? 0.666 17.078 14.32 1 98.44 95 CYS B N 1
ATOM 1724 C CA . CYS B 1 95 ? 0.012 16 13.57 1 98.44 95 CYS B CA 1
ATOM 1725 C C . CYS B 1 95 ? -0.795 16.578 12.406 1 98.44 95 CYS B C 1
ATOM 1727 O O . CYS B 1 95 ? -0.668 16.109 11.273 1 98.44 95 CYS B O 1
ATOM 1729 N N . LYS B 1 96 ? -1.568 17.516 12.664 1 98.25 96 LYS B N 1
ATOM 1730 C CA . LYS B 1 96 ? -2.373 18.141 11.617 1 98.25 96 LYS B CA 1
ATOM 1731 C C . LYS B 1 96 ? -1.491 18.688 10.492 1 98.25 96 LYS B C 1
ATOM 1733 O O . LYS B 1 96 ? -1.786 18.484 9.312 1 98.25 96 LYS B O 1
ATOM 1738 N N . THR B 1 97 ? -0.429 19.328 10.867 1 97.81 97 THR B N 1
ATOM 1739 C CA . THR B 1 97 ? 0.505 19.891 9.898 1 97.81 97 THR B CA 1
ATOM 1740 C C . THR B 1 97 ? 1.118 18.797 9.039 1 97.81 97 THR B C 1
ATOM 1742 O O . THR B 1 97 ? 1.188 18.922 7.812 1 97.81 97 THR B O 1
ATOM 1745 N N . CYS B 1 98 ? 1.559 17.766 9.68 1 98.62 98 CYS B N 1
ATOM 1746 C CA . CYS B 1 98 ? 2.158 16.641 8.969 1 98.62 98 CYS B CA 1
ATOM 1747 C C . CYS B 1 98 ? 1.172 16.016 7.984 1 98.62 98 CYS B C 1
ATOM 1749 O O . CYS B 1 98 ? 1.523 15.758 6.836 1 98.62 98 CYS B O 1
ATOM 1751 N N . LEU B 1 99 ? -0.085 15.836 8.438 1 98.81 99 LEU B N 1
ATOM 1752 C CA . LEU B 1 99 ? -1.099 15.234 7.574 1 98.81 99 LEU B CA 1
ATOM 1753 C C . LEU B 1 99 ? -1.424 16.141 6.398 1 98.81 99 LEU B C 1
ATOM 1755 O O . LEU B 1 99 ? -1.72 15.672 5.301 1 98.81 99 LEU B O 1
ATOM 1759 N N . GLY B 1 100 ? -1.412 17.406 6.613 1 9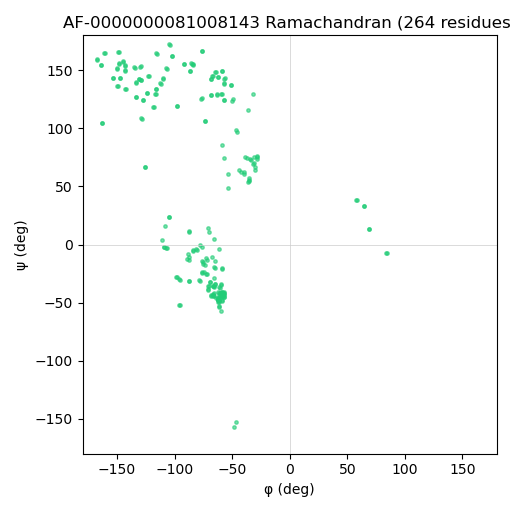8.5 100 GLY B N 1
ATOM 1760 C CA . GLY B 1 100 ? -1.594 18.344 5.516 1 98.5 100 GLY B CA 1
ATOM 1761 C C . GLY B 1 100 ? -0.544 18.188 4.43 1 98.5 100 GLY B C 1
ATOM 1762 O O . GLY B 1 100 ? -0.871 18.172 3.24 1 98.5 100 GLY B O 1
ATOM 1763 N N . VAL B 1 101 ? 0.662 18.047 4.844 1 98.56 101 VAL B N 1
ATOM 1764 C CA . VAL B 1 101 ? 1.755 17.859 3.898 1 98.56 101 VAL B CA 1
ATOM 1765 C C . VAL B 1 101 ? 1.592 16.516 3.188 1 98.56 101 VAL B C 1
ATOM 1767 O O . VAL B 1 101 ? 1.754 16.438 1.967 1 98.56 101 VAL B O 1
ATOM 1770 N N . SER B 1 102 ? 1.279 15.508 3.943 1 98.62 102 SER B N 1
ATOM 1771 C CA . SER B 1 102 ? 1.098 14.172 3.375 1 98.62 102 SER B CA 1
ATOM 1772 C C . SER B 1 102 ? -0.03 14.156 2.35 1 98.62 102 SER B C 1
ATOM 1774 O O . SER B 1 102 ? 0.106 13.562 1.278 1 98.62 102 SER B O 1
ATOM 1776 N N . LYS B 1 103 ? -1.111 14.797 2.703 1 98.75 103 LYS B N 1
ATOM 1777 C CA . LYS B 1 103 ? -2.25 14.922 1.796 1 98.75 103 LYS B CA 1
ATOM 1778 C C . LYS B 1 103 ? -1.846 15.609 0.497 1 98.75 103 LYS B C 1
ATOM 1780 O O . LYS B 1 103 ? -2.156 15.125 -0.593 1 98.75 103 LYS B O 1
ATOM 1785 N N . THR B 1 104 ? -1.188 16.672 0.604 1 98.56 104 THR B N 1
ATOM 1786 C CA . THR B 1 104 ? -0.75 17.438 -0.562 1 98.56 104 THR B CA 1
ATOM 1787 C C . THR B 1 104 ? 0.204 16.609 -1.419 1 98.56 104 THR B C 1
ATOM 1789 O O . THR B 1 104 ? 0.068 16.562 -2.645 1 98.56 104 THR B O 1
ATOM 1792 N N . THR B 1 105 ? 1.167 15.953 -0.766 1 98.5 105 THR B N 1
ATOM 1793 C CA . THR B 1 105 ? 2.104 15.078 -1.454 1 98.5 105 THR B CA 1
ATOM 1794 C C . THR B 1 105 ? 1.358 13.984 -2.221 1 98.5 105 THR B C 1
ATOM 1796 O O . THR B 1 105 ? 1.658 13.727 -3.387 1 98.5 105 THR B O 1
ATOM 1799 N N . MET B 1 106 ? 0.39 13.383 -1.592 1 98.62 106 MET B N 1
ATOM 1800 C CA . MET B 1 106 ? -0.385 12.281 -2.152 1 98.62 106 MET B CA 1
ATOM 1801 C C . MET B 1 106 ? -1.123 12.719 -3.412 1 98.62 106 MET B C 1
ATOM 1803 O O . MET B 1 106 ? -1.014 12.078 -4.457 1 98.62 106 MET B O 1
ATOM 1807 N N . PHE B 1 107 ? -1.771 13.812 -3.367 1 98.5 107 PHE B N 1
ATOM 1808 C CA . PHE B 1 107 ? -2.607 14.211 -4.492 1 98.5 107 PHE B CA 1
ATOM 1809 C C . PHE B 1 107 ? -1.759 14.797 -5.617 1 98.5 107 PHE B C 1
ATOM 1811 O O . PHE B 1 107 ? -2.113 14.68 -6.789 1 98.5 107 PHE B O 1
ATOM 1818 N N . ASN B 1 108 ? -0.622 15.445 -5.266 1 98.5 108 ASN B N 1
ATOM 1819 C CA . ASN B 1 108 ? 0.294 15.898 -6.309 1 98.5 108 ASN B CA 1
ATOM 1820 C C . ASN B 1 108 ? 0.9 14.727 -7.066 1 98.5 108 ASN B C 1
ATOM 1822 O O . ASN B 1 108 ? 1.138 14.812 -8.273 1 98.5 108 ASN B O 1
ATOM 1826 N N . SER B 1 109 ? 1.126 13.648 -6.414 1 98.62 109 SER B N 1
ATOM 1827 C CA . SER B 1 109 ? 1.796 12.484 -6.992 1 98.62 109 SER B CA 1
ATOM 1828 C C . SER B 1 109 ? 0.799 11.555 -7.672 1 98.62 109 SER B C 1
ATOM 1830 O O . SER B 1 109 ? 1.145 10.859 -8.633 1 98.62 109 SER B O 1
ATOM 1832 N N . CYS B 1 110 ? -0.384 11.5 -7.176 1 98.62 110 CYS B N 1
ATOM 1833 C CA . CYS B 1 110 ? -1.398 10.555 -7.629 1 98.62 110 CYS B CA 1
ATOM 1834 C C . CYS B 1 110 ? -2.676 11.281 -8.039 1 98.62 110 CYS B C 1
ATOM 1836 O O . CYS B 1 110 ? -3.736 11.055 -7.457 1 98.62 110 CYS B O 1
ATOM 1838 N N . PRO B 1 111 ? -2.625 12.039 -9.062 1 98 111 PRO B N 1
ATOM 1839 C CA . PRO B 1 111 ? -3.828 12.766 -9.477 1 98 111 PRO B CA 1
ATOM 1840 C C . PRO B 1 111 ? -4.922 11.844 -10.008 1 98 111 PRO B C 1
ATOM 1842 O O . PRO B 1 111 ? -4.645 10.945 -10.805 1 98 111 PRO B O 1
ATOM 1845 N N . ASN B 1 112 ? -6.109 11.977 -9.5 1 97.94 112 ASN B N 1
ATOM 1846 C CA . ASN B 1 112 ? -7.34 11.367 -9.992 1 97.94 112 ASN B CA 1
ATOM 1847 C C . ASN B 1 112 ? -7.293 9.844 -9.891 1 97.94 112 ASN B C 1
ATOM 1849 O O . ASN B 1 112 ? -7.797 9.141 -10.766 1 97.94 112 ASN B O 1
ATOM 1853 N N . ARG B 1 113 ? -6.641 9.32 -8.922 1 98.38 113 ARG B N 1
ATOM 1854 C CA . ARG B 1 113 ? -6.574 7.879 -8.719 1 98.38 113 ARG B CA 1
ATOM 1855 C C . ARG B 1 113 ? -7.688 7.41 -7.785 1 98.38 113 ARG B C 1
ATOM 1857 O O . ARG B 1 113 ? -8.109 8.148 -6.895 1 98.38 113 ARG B O 1
ATOM 1864 N N . VAL B 1 114 ? -8.047 6.176 -7.91 1 98.25 114 VAL B N 1
ATOM 1865 C CA . VAL B 1 114 ? -9.133 5.645 -7.09 1 98.25 114 VAL B CA 1
ATOM 1866 C C . VAL B 1 114 ? -8.594 5.219 -5.73 1 98.25 114 VAL B C 1
ATOM 1868 O O . VAL B 1 114 ? -9.352 4.777 -4.863 1 98.25 114 VAL B O 1
ATOM 1871 N N . GLY B 1 115 ? -7.309 5.285 -5.559 1 98.44 115 GLY B N 1
ATOM 1872 C CA . GLY B 1 115 ? -6.613 5.023 -4.309 1 98.44 115 GLY B CA 1
ATOM 1873 C C . GLY B 1 115 ? -5.188 5.547 -4.301 1 98.44 115 GLY B C 1
ATOM 1874 O O . GLY B 1 115 ? -4.559 5.668 -5.352 1 98.44 115 GLY B O 1
ATOM 1875 N N . ALA B 1 116 ? -4.75 5.793 -3.178 1 98.69 116 ALA B N 1
ATOM 1876 C CA . ALA B 1 116 ? -3.383 6.273 -3 1 98.69 116 ALA B CA 1
ATOM 1877 C C . ALA B 1 116 ? -2.965 6.211 -1.534 1 98.69 116 ALA B C 1
ATOM 1879 O O . ALA B 1 116 ? -3.812 6.102 -0.645 1 98.69 116 ALA B O 1
ATOM 1880 N N . ARG B 1 117 ? -1.663 6.203 -1.372 1 98.19 117 ARG B N 1
ATOM 1881 C CA . ARG B 1 117 ? -1.06 6.246 -0.044 1 98.19 117 ARG B CA 1
ATOM 1882 C C . ARG B 1 117 ? 0.205 7.098 -0.044 1 98.19 117 ARG B C 1
ATOM 1884 O O . ARG B 1 117 ? 1.019 7.012 -0.966 1 98.19 117 ARG B O 1
ATOM 1891 N N . SER B 1 118 ? 0.305 7.93 0.932 1 98.38 118 SER B N 1
ATOM 1892 C CA . SER B 1 118 ? 1.544 8.656 1.2 1 98.38 118 SER B CA 1
ATOM 1893 C C . SER B 1 118 ? 2.025 8.414 2.627 1 98.38 118 SER B C 1
ATOM 1895 O O . SER B 1 118 ? 1.248 8.523 3.578 1 98.38 118 SER B O 1
ATOM 1897 N N . VAL B 1 119 ? 3.291 8.062 2.738 1 97.88 119 VAL B N 1
ATOM 1898 C CA . VAL B 1 119 ? 3.943 7.844 4.027 1 97.88 119 VAL B CA 1
ATOM 1899 C C . VAL B 1 119 ? 5.098 8.828 4.195 1 97.88 119 VAL B C 1
ATOM 1901 O O . VAL B 1 119 ? 6.02 8.867 3.377 1 97.88 119 VAL B O 1
ATOM 1904 N N . LEU B 1 120 ? 4.961 9.609 5.176 1 97.56 120 LEU B N 1
ATOM 1905 C CA . LEU B 1 120 ? 6.062 10.445 5.645 1 97.56 120 LEU B CA 1
ATOM 1906 C C . LEU B 1 120 ? 6.66 9.883 6.934 1 97.56 120 LEU B C 1
ATOM 1908 O O . LEU B 1 120 ? 6.129 8.93 7.504 1 97.56 120 LEU B O 1
ATOM 1912 N N . HIS B 1 121 ? 7.746 10.469 7.344 1 96.56 121 HIS B N 1
ATOM 1913 C CA . HIS B 1 121 ? 8.406 9.969 8.539 1 96.56 121 HIS B CA 1
ATOM 1914 C C . HIS B 1 121 ? 7.465 9.984 9.742 1 96.56 121 HIS B C 1
ATOM 1916 O O . HIS B 1 121 ? 7.395 9.016 10.5 1 96.56 121 HIS B O 1
ATOM 1922 N N . ASP B 1 122 ? 6.668 11.047 9.891 1 97.88 122 ASP B N 1
ATOM 1923 C CA . ASP B 1 122 ? 5.922 11.203 11.141 1 97.88 122 ASP B CA 1
ATOM 1924 C C . ASP B 1 122 ? 4.43 10.969 10.922 1 97.88 122 ASP B C 1
ATOM 1926 O O . ASP B 1 122 ? 3.639 11.055 11.859 1 97.88 122 ASP B O 1
ATOM 1930 N N . CYS B 1 123 ? 3.963 10.695 9.664 1 98.38 123 CYS B N 1
ATOM 1931 C CA . CYS B 1 123 ? 2.531 10.508 9.461 1 98.38 123 CYS B CA 1
ATOM 1932 C C . CYS B 1 123 ? 2.262 9.773 8.148 1 98.38 123 CYS B C 1
ATOM 1934 O O . CYS B 1 123 ? 3.156 9.648 7.312 1 98.38 123 CYS B O 1
ATOM 1936 N N . SER B 1 124 ? 1.116 9.305 8.023 1 98.31 124 SER B N 1
ATOM 1937 C CA . SER B 1 124 ? 0.683 8.625 6.812 1 98.31 124 SER B CA 1
ATOM 1938 C C . SER B 1 124 ? -0.804 8.844 6.555 1 98.31 124 SER B C 1
ATOM 1940 O O . SER B 1 124 ? -1.588 8.984 7.492 1 98.31 124 SER B O 1
ATOM 1942 N N . ILE B 1 125 ? -1.147 8.969 5.309 1 98.56 125 ILE B N 1
ATOM 1943 C CA . ILE B 1 125 ? -2.533 9.039 4.859 1 98.56 125 ILE B CA 1
ATOM 1944 C C . ILE B 1 125 ? -2.752 8.062 3.705 1 98.56 125 ILE B C 1
ATOM 1946 O O . ILE B 1 125 ? -1.868 7.879 2.863 1 98.56 125 ILE B O 1
ATOM 1950 N N . ARG B 1 126 ? -3.902 7.422 3.652 1 98.38 126 ARG B N 1
ATOM 1951 C CA . ARG B 1 126 ? -4.289 6.602 2.506 1 98.38 126 ARG B CA 1
ATOM 1952 C C . ARG B 1 126 ? -5.801 6.625 2.303 1 98.38 126 ARG B C 1
ATOM 1954 O O . ARG B 1 126 ? -6.555 6.891 3.242 1 98.38 126 ARG B O 1
ATOM 1961 N N . TYR B 1 127 ? -6.16 6.355 1.002 1 98.56 127 TYR B N 1
ATOM 1962 C CA . TYR B 1 127 ? -7.566 6.184 0.652 1 98.56 127 TYR B CA 1
ATOM 1963 C C . TYR B 1 127 ? -7.73 5.125 -0.433 1 98.56 127 TYR B C 1
ATOM 1965 O O . TYR B 1 127 ? -6.773 4.793 -1.135 1 98.56 127 TYR B O 1
ATOM 1973 N N . GLU B 1 128 ? -8.938 4.582 -0.475 1 98.12 128 GLU B N 1
ATOM 1974 C CA . GLU B 1 128 ? -9.32 3.621 -1.506 1 98.12 128 GLU B CA 1
ATOM 1975 C C . GLU B 1 128 ? -10.812 3.703 -1.813 1 98.12 128 GLU B C 1
ATOM 1977 O O . GLU B 1 128 ? -11.609 4.059 -0.946 1 98.12 128 GLU B O 1
ATOM 1982 N N . GLN B 1 129 ? -11.102 3.352 -3.07 1 96.56 129 GLN B N 1
ATOM 1983 C CA . GLN B 1 129 ? -12.508 3.236 -3.465 1 96.56 129 GLN B CA 1
ATOM 1984 C C . GLN B 1 129 ? -13.148 2.002 -2.844 1 96.56 129 GLN B C 1
ATOM 1986 O O . GLN B 1 129 ? -14.367 1.97 -2.637 1 96.56 129 GLN B O 1
ATOM 1991 N N . TYR B 1 130 ? -12.375 1 -2.531 1 92.81 130 TYR B N 1
ATOM 1992 C CA . TYR B 1 130 ? -12.828 -0.232 -1.898 1 92.81 130 TYR B CA 1
ATOM 1993 C C . TYR B 1 130 ? -12.227 -0.388 -0.509 1 92.81 130 TYR B C 1
ATOM 1995 O O . TYR B 1 130 ? -11.242 0.281 -0.175 1 92.81 130 TYR B O 1
ATOM 2003 N N . PRO B 1 131 ? -12.812 -1.294 0.295 1 92.94 131 PRO B N 1
ATOM 2004 C CA . PRO B 1 131 ? -12.266 -1.493 1.637 1 92.94 131 PRO B CA 1
ATOM 2005 C C . PRO B 1 131 ? -10.797 -1.927 1.613 1 92.94 131 PRO B C 1
ATOM 2007 O O . PRO B 1 131 ? -10.383 -2.648 0.704 1 92.94 131 PRO B O 1
ATOM 2010 N N . PHE B 1 132 ? -10.102 -1.506 2.699 1 89.38 132 PHE B N 1
ATOM 2011 C CA . PHE B 1 132 ? -8.711 -1.911 2.809 1 89.38 132 PHE B CA 1
ATOM 2012 C C . PHE B 1 132 ? -8.594 -3.412 3.051 1 89.38 132 PHE B C 1
ATOM 2014 O O . PHE B 1 132 ? -9.422 -3.994 3.762 1 89.38 132 PHE B O 1
ATOM 2021 N N . ASP B 1 133 ? -7.641 -4.09 2.494 1 76 133 ASP B N 1
ATOM 2022 C CA . ASP B 1 133 ? -7.441 -5.527 2.631 1 76 133 ASP B CA 1
ATOM 2023 C C . ASP B 1 133 ? -6.594 -5.852 3.857 1 76 133 ASP B C 1
ATOM 2025 O O . ASP B 1 133 ? -6.449 -7.02 4.23 1 76 133 ASP B O 1
ATOM 2029 N N . ASP B 1 134 ? -5.992 -4.969 4.488 1 67.88 134 ASP B N 1
ATOM 2030 C CA . ASP B 1 134 ? -5.102 -5.273 5.602 1 67.88 134 ASP B CA 1
ATOM 2031 C C . ASP B 1 134 ? -5.816 -5.105 6.941 1 67.88 134 ASP B C 1
ATOM 2033 O O . ASP B 1 134 ? -6.852 -4.441 7.02 1 67.88 134 ASP B O 1
#

Radius of gyration: 29.79 Å; Cα contacts (8 Å, |Δi|>4): 498; chains: 2; bounding box: 53×137×77 Å

Solvent-accessible surface area (backbone atoms only — not comparable to full-atom values): 14708 Å² total; per-residue (Å²): 139,85,76,78,72,72,69,74,64,72,72,70,66,78,77,6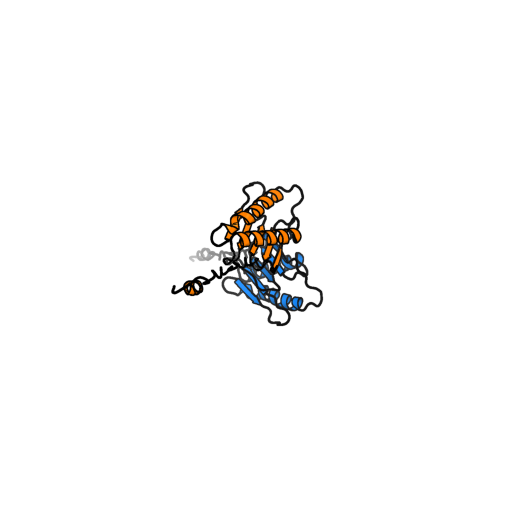8,72,75,67,67,72,71,76,73,73,61,53,69,53,78,71,50,45,33,26,28,76,49,70,57,58,90,87,40,63,42,59,58,18,43,54,52,28,56,54,44,40,41,66,45,16,43,75,32,74,77,20,53,33,75,51,64,31,90,45,91,90,26,47,18,31,26,41,23,38,33,49,78,88,50,50,49,67,35,33,31,52,39,38,50,52,35,51,51,53,34,47,73,74,34,68,56,36,44,21,37,33,18,33,31,73,38,26,34,39,37,40,23,55,54,79,79,90,121,135,86,80,71,77,74,69,70,66,72,71,69,69,78,74,70,72,74,68,65,73,71,76,74,74,61,55,68,54,78,73,49,45,33,26,27,76,51,69,56,59,92,88,38,62,44,58,59,17,42,53,50,29,54,53,45,42,42,67,46,16,43,75,32,74,76,22,53,33,74,49,62,31,90,44,89,90,26,46,18,31,28,40,27,38,33,48,76,89,48,51,49,68,36,32,30,53,38,38,51,51,34,51,50,51,33,48,74,74,36,69,56,36,43,22,36,33,18,33,31,72,40,26,35,39,34,40,25,53,54,80,79,89,121

Secondary structure (DSSP, 8-state):
----GGGGS--------------------EEEEEEES-B--TT-HHHH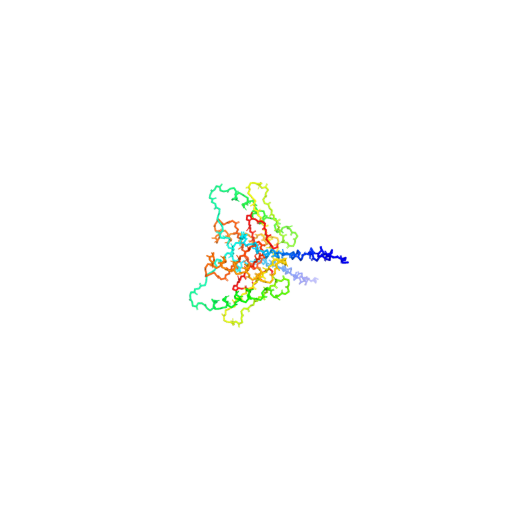HHHHHHHHHHHHGGGSGGGEEEEE-S-TTS--EEEEEE-TTS-HHHHHHHHHHHHHHHHHHSTTBSEEEEEESSEEEEEESS----/----GGGGTT-------------------EEEEEEES-B--TT-HHHHHHHHHHHHHHHHGGGSGGGEEEEE-S-TTS--EEEEEE-TTS-HHHHHHHHHHHHHHHHHHSTTBSEEEEEESSEEEEEESS----

Foldseek 3Di:
DPDDPPPPPDPPPCPVPCVVPVLPQDFLAWDDKDFDPAFDDPPDVQVVQVVVQLVCLLVPLLVDPQSWDKDWGPDPVFIKIKIKGFASPHHSVNSSVSSVSQVVVHCVVHPRTQKMKTDGPGMIMIMHRDDDPD/DPDDPVPPPDPPPPPVPCPVPVLPQDFLAWDDKDFDPAFDDPPDVQVVQVVVQLVCLLVPLLVDPQSWDKDWGPDPVFIKIKIKGFASPHHSVNSSVSSVSQVVVHCVVHPRTQKMKTDGPGMIMIMHRDDDPD

Sequence (268 aa):
MGISSEIAATAIALLCLWSGVADSVPNTKITTVLCNVGIYTSGDPFAVSLSYVVGELETQTPTHKNYDYYNISPYPNAFAYGHATCNLNLTTSDCKTCLGVSKTTMFNSCPNRVGARSVLHDCSIRYEQYPFDDMGISSEIA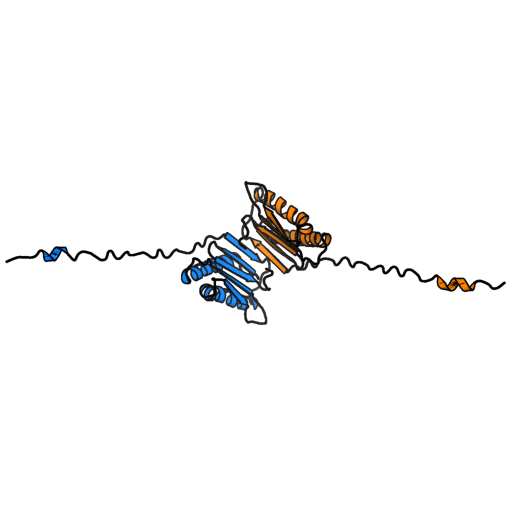ATAIALLCLWSGVADSVPNTKITTVLCNVGIYTSGDPFAVSLSYVVGELETQTPTHKNYDYYNISPYPNAFAYGHATCNLNLTTSDCKTCLGVSKTTMFNSCPNRVGARSVLHDCSIRYEQYPFDD

Nearest PDB structures (foldseek):
  3a2e-assembly2_B  TM=9.022E-01  e=4.020E-11  Ginkgo biloba
  6gre-assembly2_B  TM=9.014E-01  e=3.467E-09  Arabidopsis thaliana
  6gre-assembly1_A  TM=8.972E-01  e=3.220E-08  Arabidopsis thaliana
  6grf-assembly3_C  TM=8.821E-01  e=2.363E-08  Arabidopsis thaliana
  6grf-assembly1_A  TM=8.748E-01  e=2.674E-08  Arabidopsis thaliana